Protein AF-A0A2T2YU77-F1 (afdb_monomer_lite)

InterPro domains:
  IPR036689 ESAT-6-like superfamily [SSF140453] (1-69)

pLDDT: mean 86.09, std 13.73, range [37.88, 98.75]

Organism: NCBI:txid37330

Sequence (224 aa):
MRDVGTYIYGLADTLSQALDSAAKDVAELLNRSWTGDYADEFSEGWTDVHDGGRQIFEALATMAENYEEVVTEINNGGAVQFSETERAELINHAVTLASGERRDAIRSADSWAAHIKKIDNDRSLPWSDRSVWNEYDFCAALTIRDYLDTAIDVLSPPLADKVTRYASATDNRYRSITVEDSGKRMSAVAKVDPSTRKWWWFRVPDSGPILEDLARWDRFENSQ

Radius of gyration: 23.29 Å; chains: 1; bounding box: 47×64×56 Å

Foldseek 3Di:
DLVVLVVLLVVLVVQLVVLVVVVVVLVVCLPPPDDDDVNVVVVVVSVVVSVVSNVVSVVSNVVSVVVVVVVVVVCVPPDLDDDPVLVVQQQVLFDQDPVRDTHGLVRLLVLLLVLLVLQQVQLPPALPDPSHDALVSVLVSQVSVVSNVSNLVPGDPVSSVSSCVNSVVSVVSLVVQKDFAPLQLSCVVVVHDSVPGDRSSRIDGPGHNHVVNSVVSVVRVPDD

Structure (mmCIF, N/CA/C/O backbone):
data_AF-A0A2T2YU77-F1
#
_entry.id   AF-A0A2T2YU77-F1
#
loop_
_atom_site.group_PDB
_atom_site.id
_atom_site.type_symbol
_atom_site.label_atom_id
_atom_site.label_alt_id
_atom_site.label_comp_id
_atom_site.label_asym_id
_atom_site.label_entity_id
_atom_site.label_seq_id
_atom_site.pdbx_PDB_ins_code
_atom_site.Cartn_x
_atom_site.Cartn_y
_atom_site.Cartn_z
_atom_site.occupancy
_atom_site.B_iso_or_equiv
_atom_site.auth_seq_id
_atom_site.auth_comp_id
_atom_site.auth_asym_id
_atom_site.auth_atom_id
_atom_site.pdbx_PDB_model_num
ATOM 1 N N . MET A 1 1 ? -6.305 13.153 0.243 1.00 50.25 1 MET A N 1
ATOM 2 C CA . MET A 1 1 ? -6.227 12.602 -1.132 1.00 50.25 1 MET A CA 1
ATOM 3 C C . MET A 1 1 ? -6.698 13.583 -2.186 1.00 50.25 1 MET A C 1
ATOM 5 O O . MET A 1 1 ? -5.984 13.712 -3.167 1.00 50.25 1 MET A O 1
ATOM 9 N N . ARG A 1 2 ? -7.764 14.366 -1.945 1.00 47.00 2 ARG A N 1
ATOM 10 C CA . ARG A 1 2 ? -7.938 15.660 -2.634 1.00 47.00 2 ARG A CA 1
ATOM 11 C C . ARG A 1 2 ? -6.636 16.480 -2.584 1.00 47.00 2 ARG A C 1
ATOM 13 O O . ARG A 1 2 ? -6.161 16.916 -3.614 1.00 47.00 2 ARG A O 1
ATOM 20 N N . ASP A 1 3 ? -5.954 16.466 -1.433 1.00 54.00 3 ASP A N 1
ATOM 21 C CA . ASP A 1 3 ? -4.612 17.048 -1.256 1.00 54.00 3 ASP A CA 1
ATOM 22 C C . ASP A 1 3 ? -3.524 16.518 -2.205 1.00 54.00 3 ASP A C 1
ATOM 24 O O . ASP A 1 3 ? -2.624 17.270 -2.541 1.00 54.00 3 ASP A O 1
ATOM 28 N N . VAL A 1 4 ? -3.570 15.245 -2.626 1.00 60.09 4 VAL A N 1
ATOM 29 C CA . VAL A 1 4 ? -2.545 14.663 -3.517 1.00 60.09 4 VAL A CA 1
ATOM 30 C C . VAL A 1 4 ? -2.817 15.073 -4.959 1.00 60.09 4 VAL A C 1
ATOM 32 O O . VAL A 1 4 ? -1.893 15.504 -5.634 1.00 60.09 4 VAL A O 1
ATOM 35 N N . GLY A 1 5 ? -4.078 15.026 -5.405 1.00 62.75 5 GLY A N 1
ATOM 36 C CA . GLY A 1 5 ? -4.470 15.575 -6.708 1.00 62.75 5 GLY A CA 1
ATOM 37 C C . GLY A 1 5 ? -4.175 17.075 -6.800 1.00 62.75 5 GLY A C 1
ATOM 38 O O . GLY A 1 5 ? -3.539 17.519 -7.748 1.00 62.75 5 GLY A O 1
ATOM 39 N N . THR A 1 6 ? -4.513 17.844 -5.759 1.00 69.56 6 THR A N 1
ATOM 40 C CA . THR A 1 6 ? -4.183 19.276 -5.668 1.00 69.56 6 THR A CA 1
ATOM 41 C C . THR A 1 6 ? -2.672 19.524 -5.636 1.00 69.56 6 THR A C 1
ATOM 43 O O . THR A 1 6 ? -2.198 20.464 -6.268 1.00 69.56 6 THR A O 1
ATOM 46 N N . TYR A 1 7 ? -1.899 18.684 -4.941 1.00 71.75 7 TYR A N 1
ATOM 47 C CA . TYR A 1 7 ? -0.440 18.797 -4.9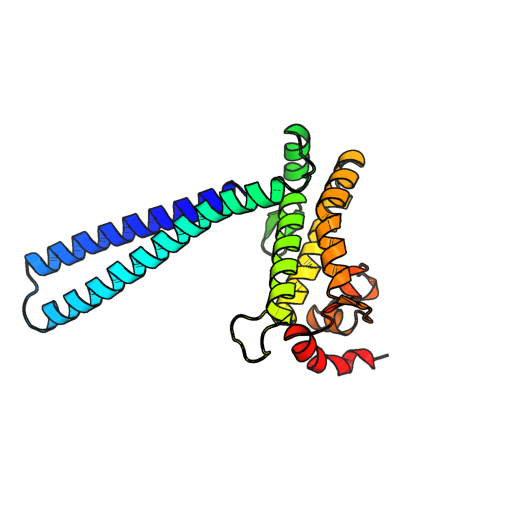02 1.00 71.75 7 TYR A CA 1
ATOM 48 C C . TYR A 1 7 ? 0.208 18.477 -6.255 1.00 71.75 7 TYR A C 1
ATOM 50 O O . TYR A 1 7 ? 1.060 19.235 -6.704 1.00 71.75 7 TYR A O 1
ATOM 58 N N . ILE A 1 8 ? -0.205 17.393 -6.921 1.00 74.75 8 ILE A N 1
ATOM 59 C CA . ILE A 1 8 ? 0.316 16.996 -8.238 1.00 74.75 8 ILE A CA 1
ATOM 60 C C . ILE A 1 8 ? -0.045 18.047 -9.290 1.00 74.75 8 ILE A C 1
ATOM 62 O O . ILE A 1 8 ? 0.820 18.435 -10.069 1.00 74.75 8 ILE A O 1
ATOM 66 N N . TYR A 1 9 ? -1.276 18.563 -9.263 1.00 70.88 9 TYR A N 1
ATOM 67 C CA . TYR A 1 9 ? -1.693 19.659 -10.134 1.00 70.88 9 TYR A CA 1
ATOM 68 C C . TYR A 1 9 ? -0.861 20.926 -9.880 1.00 70.88 9 TYR A C 1
ATOM 70 O O . TYR A 1 9 ? -0.323 21.509 -10.815 1.00 70.88 9 TYR A O 1
ATOM 78 N N . GLY A 1 10 ? -0.681 21.321 -8.614 1.00 73.31 10 GLY A N 1
ATOM 79 C CA . GLY A 1 10 ? 0.131 22.490 -8.259 1.00 73.31 10 GLY A CA 1
ATOM 80 C C . GLY A 1 10 ? 1.609 22.343 -8.635 1.00 73.31 10 GLY A C 1
ATOM 81 O O . GLY A 1 10 ? 2.243 23.312 -9.051 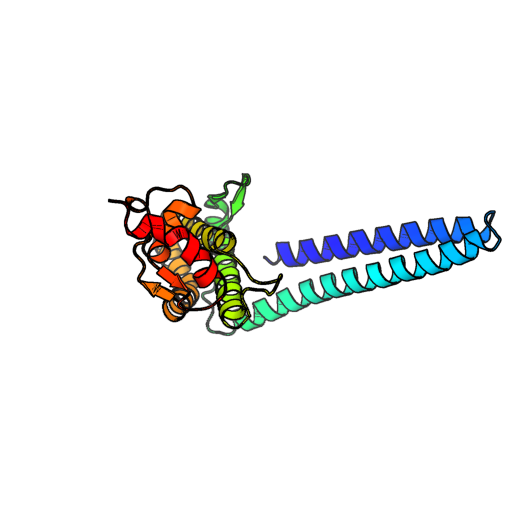1.00 73.31 10 GLY A O 1
ATOM 82 N N . LEU A 1 11 ? 2.162 21.131 -8.533 1.00 78.31 11 LEU A N 1
ATOM 83 C CA . LEU A 1 11 ? 3.521 20.830 -8.977 1.00 78.31 11 LEU A CA 1
ATOM 84 C C . LEU A 1 11 ? 3.639 20.909 -10.505 1.00 78.31 11 LEU A C 1
ATOM 86 O O . LEU A 1 11 ? 4.578 21.529 -10.996 1.00 78.31 11 LEU A O 1
ATOM 90 N N . ALA A 1 12 ? 2.692 20.325 -11.246 1.00 76.12 12 ALA A N 1
ATOM 91 C CA . ALA A 1 12 ? 2.659 20.390 -12.707 1.00 76.12 12 ALA A CA 1
ATOM 92 C C . ALA A 1 12 ? 2.543 21.840 -13.207 1.00 76.12 12 ALA A C 1
ATOM 94 O O . ALA A 1 12 ? 3.296 22.244 -14.090 1.00 76.12 12 ALA A O 1
ATOM 95 N N . ASP A 1 13 ? 1.681 22.645 -12.582 1.00 78.00 13 ASP A N 1
ATOM 96 C CA . ASP A 1 13 ? 1.512 24.069 -12.890 1.00 78.00 13 ASP A CA 1
ATOM 97 C C . ASP A 1 13 ? 2.792 24.875 -12.605 1.00 78.00 13 ASP A C 1
ATOM 99 O O . ASP A 1 13 ? 3.277 25.619 -13.457 1.00 78.00 13 ASP A O 1
ATOM 103 N N . THR A 1 14 ? 3.419 24.654 -11.444 1.00 85.19 14 THR A N 1
ATOM 104 C CA . THR A 1 14 ? 4.685 25.317 -11.079 1.00 85.19 14 THR A CA 1
ATOM 105 C C . THR A 1 14 ? 5.805 24.981 -12.067 1.00 85.19 14 THR A C 1
ATOM 107 O O . THR A 1 14 ? 6.564 25.861 -12.477 1.00 85.19 14 THR A O 1
ATOM 110 N N . LEU A 1 15 ? 5.919 23.710 -12.464 1.00 79.25 15 LEU A N 1
ATOM 111 C CA . LEU A 1 15 ? 6.933 23.258 -13.415 1.00 79.25 15 LEU A CA 1
ATOM 112 C C . LEU A 1 15 ? 6.669 23.784 -14.832 1.00 79.25 15 LEU A C 1
ATOM 114 O O . LEU A 1 15 ? 7.619 24.186 -15.503 1.00 79.25 15 LEU A O 1
ATOM 118 N N . SER A 1 16 ? 5.404 23.867 -15.256 1.00 82.88 16 SER A N 1
ATOM 119 C CA . SER A 1 16 ? 5.024 24.483 -16.532 1.00 82.88 16 SER A CA 1
ATOM 120 C C . SER A 1 16 ? 5.403 25.963 -16.572 1.00 82.88 16 SER A C 1
ATOM 122 O O . SER A 1 16 ? 6.034 26.413 -17.523 1.00 82.88 16 SER A O 1
ATOM 124 N N . GLN A 1 17 ? 5.097 26.717 -15.513 1.00 81.50 17 GLN A N 1
ATOM 125 C CA . GLN A 1 17 ? 5.436 28.142 -15.434 1.00 81.50 17 GLN A CA 1
ATOM 126 C C . GLN A 1 17 ? 6.952 28.381 -15.420 1.00 81.50 17 GLN A C 1
ATOM 128 O O . GLN A 1 17 ? 7.441 29.338 -16.025 1.00 81.50 17 GLN A O 1
ATOM 133 N N . ALA A 1 18 ? 7.711 27.511 -14.747 1.00 85.81 18 ALA A N 1
ATOM 134 C CA . ALA A 1 18 ? 9.169 27.569 -14.757 1.00 85.81 18 ALA A CA 1
ATOM 135 C C . ALA A 1 18 ? 9.743 27.281 -16.156 1.00 85.81 18 ALA A C 1
ATOM 137 O O . ALA A 1 18 ? 10.663 27.977 -16.592 1.00 85.81 18 ALA A O 1
ATOM 138 N N . LEU A 1 19 ? 9.179 26.303 -16.875 1.00 87.00 19 LEU A N 1
ATOM 139 C CA . LEU A 1 19 ? 9.581 25.966 -18.241 1.00 87.00 19 LEU A CA 1
ATOM 140 C C . LEU A 1 19 ? 9.262 27.103 -19.228 1.00 87.00 19 LEU A C 1
ATOM 142 O O . LEU A 1 19 ? 10.130 27.483 -20.012 1.00 87.00 19 LEU A O 1
ATOM 146 N N . ASP A 1 20 ? 8.088 27.728 -19.110 1.00 88.06 20 ASP A N 1
ATOM 147 C CA . ASP A 1 20 ? 7.709 28.915 -19.891 1.00 88.06 20 ASP A CA 1
ATOM 148 C C . ASP A 1 20 ? 8.623 30.117 -19.608 1.00 88.06 20 ASP A C 1
ATOM 150 O O . ASP A 1 20 ? 8.898 30.936 -20.490 1.00 88.06 20 ASP A O 1
ATOM 154 N N . SER A 1 21 ? 9.093 30.261 -18.364 1.00 90.88 21 SER A N 1
ATOM 155 C CA . SER A 1 21 ? 10.062 31.299 -18.005 1.00 90.88 21 SER A CA 1
ATOM 156 C C . SER A 1 21 ? 11.409 31.046 -18.676 1.00 90.88 21 SER A C 1
ATOM 158 O O . SER A 1 21 ? 11.954 31.951 -19.302 1.00 90.88 21 SER A O 1
ATOM 160 N N . ALA A 1 22 ? 11.918 29.814 -18.607 1.00 86.88 22 ALA A N 1
ATOM 161 C CA . ALA A 1 22 ? 13.165 29.442 -19.269 1.00 86.88 22 ALA A CA 1
ATOM 162 C C . ALA A 1 22 ? 13.072 29.601 -20.798 1.00 86.88 22 ALA A C 1
ATOM 164 O O . ALA A 1 22 ? 14.028 30.044 -21.433 1.00 86.88 22 ALA A O 1
ATOM 165 N N . ALA A 1 23 ? 11.905 29.327 -21.391 1.00 88.56 23 ALA A N 1
ATOM 166 C CA . ALA A 1 23 ? 11.672 29.528 -22.819 1.00 88.56 23 ALA A CA 1
ATOM 167 C C . ALA A 1 23 ? 11.806 31.001 -23.236 1.00 88.56 23 ALA A C 1
ATOM 169 O O . ALA A 1 23 ? 12.340 31.290 -24.307 1.00 88.56 23 ALA A O 1
ATOM 170 N N . LYS A 1 24 ? 11.380 31.945 -22.383 1.00 89.00 24 LYS A N 1
ATOM 171 C CA . LYS A 1 24 ? 11.558 33.387 -22.629 1.00 89.00 24 LYS A CA 1
ATOM 172 C C . LYS A 1 24 ? 13.029 33.788 -22.594 1.00 89.00 24 LYS A C 1
ATOM 174 O O . LYS A 1 24 ? 13.460 34.524 -23.478 1.00 89.00 24 LYS A O 1
ATOM 179 N N . ASP A 1 25 ? 13.790 33.273 -21.631 1.00 89.81 25 ASP A N 1
ATOM 180 C CA . ASP A 1 25 ? 15.223 33.563 -21.505 1.00 89.81 25 ASP A CA 1
ATOM 181 C C . ASP A 1 25 ? 16.010 33.018 -22.709 1.00 89.81 25 ASP A C 1
ATOM 183 O O . ASP A 1 25 ? 16.862 33.710 -23.273 1.00 89.81 25 ASP A O 1
ATOM 187 N N . VAL A 1 26 ? 15.680 31.803 -23.163 1.00 88.00 26 VAL A N 1
ATOM 188 C CA . VAL A 1 26 ? 16.274 31.201 -24.367 1.00 88.00 26 VAL A CA 1
ATOM 189 C C . VAL A 1 26 ? 15.904 31.994 -25.622 1.00 88.00 26 VAL A C 1
ATOM 191 O O . VAL A 1 26 ? 16.780 32.314 -26.428 1.00 88.00 26 VAL A O 1
ATOM 194 N N . ALA A 1 27 ? 14.637 32.384 -25.774 1.00 87.94 27 ALA A N 1
ATOM 195 C CA . ALA A 1 27 ? 14.202 33.208 -26.897 1.00 87.94 27 ALA A CA 1
ATOM 196 C C . ALA A 1 27 ? 14.883 34.587 -26.906 1.00 87.94 27 ALA A C 1
ATOM 198 O O . ALA A 1 27 ? 15.205 35.114 -27.971 1.00 87.94 27 ALA A O 1
ATOM 199 N N . GLU A 1 28 ? 15.124 35.190 -25.741 1.00 90.31 28 GLU A N 1
ATOM 200 C CA . GLU A 1 28 ? 15.842 36.459 -25.640 1.00 90.31 28 GLU A CA 1
ATOM 201 C C . GLU A 1 28 ? 17.315 36.315 -26.054 1.00 90.31 28 GLU A C 1
ATOM 203 O O . GLU A 1 28 ? 17.828 37.156 -26.799 1.00 90.31 28 GLU A O 1
ATOM 208 N N . LEU A 1 29 ? 17.975 35.235 -25.626 1.00 88.88 29 LEU A N 1
ATOM 209 C CA . LEU A 1 29 ? 19.367 34.936 -25.964 1.00 88.88 29 LEU A CA 1
ATOM 210 C C . LEU A 1 29 ? 19.566 34.734 -27.477 1.00 88.88 29 LEU A C 1
ATOM 212 O O . LEU A 1 29 ? 20.470 35.337 -28.067 1.00 88.88 29 LEU A O 1
ATOM 216 N N . LEU A 1 30 ? 18.694 33.935 -28.099 1.00 88.06 30 LEU A N 1
ATOM 217 C CA . LEU A 1 30 ? 18.739 33.618 -29.532 1.00 88.06 30 LEU A CA 1
ATOM 218 C C . LEU A 1 30 ? 18.376 34.824 -30.415 1.00 88.06 30 LEU A C 1
ATOM 220 O O . LEU A 1 30 ? 18.903 34.972 -31.513 1.00 88.06 30 LEU A O 1
ATOM 224 N N . ASN A 1 31 ? 17.527 35.738 -29.931 1.00 83.25 31 ASN A N 1
ATOM 225 C CA . ASN A 1 31 ? 17.139 36.931 -30.693 1.00 83.25 31 ASN A CA 1
ATOM 226 C C . ASN A 1 31 ? 18.142 38.093 -30.607 1.00 83.25 31 ASN A C 1
ATOM 228 O O . ASN A 1 31 ? 18.102 38.988 -31.453 1.00 83.25 31 ASN A O 1
ATOM 232 N N . ARG A 1 32 ? 18.992 38.152 -29.571 1.00 79.25 32 ARG A N 1
ATOM 233 C CA . ARG A 1 32 ? 19.830 39.338 -29.303 1.00 79.25 32 ARG A CA 1
ATOM 234 C C . ARG A 1 32 ? 21.286 39.201 -29.715 1.00 79.25 32 ARG A C 1
ATOM 236 O O . ARG A 1 32 ? 21.848 40.177 -30.211 1.00 79.25 32 ARG A O 1
ATOM 243 N N . SER A 1 33 ? 21.927 38.068 -29.445 1.00 79.25 33 SER A N 1
ATOM 244 C CA . SER A 1 33 ? 23.397 38.021 -29.479 1.00 79.25 33 SER A CA 1
ATOM 245 C C . SER A 1 33 ? 24.002 36.699 -29.924 1.00 79.25 33 SER A C 1
ATOM 247 O O . SER A 1 33 ? 25.155 36.705 -30.357 1.00 79.25 33 SER A O 1
ATOM 249 N N . TRP A 1 34 ? 23.271 35.587 -29.847 1.00 87.19 34 TRP A N 1
ATOM 250 C CA . TRP A 1 34 ? 23.805 34.279 -30.212 1.00 87.19 34 TRP A CA 1
ATOM 251 C C . TRP A 1 34 ? 23.212 33.788 -31.533 1.00 87.19 34 TRP A C 1
ATOM 253 O O . TRP A 1 34 ? 22.014 33.560 -31.632 1.00 87.19 34 TRP A O 1
ATOM 263 N N . THR A 1 35 ? 24.061 33.668 -32.558 1.00 89.25 35 THR A N 1
ATOM 264 C CA . THR A 1 35 ? 23.675 33.295 -33.930 1.00 89.25 35 THR A CA 1
ATOM 265 C C . THR A 1 35 ? 24.704 32.341 -34.548 1.00 89.25 35 THR A C 1
ATOM 267 O O . THR A 1 35 ? 25.838 32.260 -34.063 1.00 89.25 35 THR A O 1
ATOM 270 N N . GLY A 1 36 ? 24.320 31.650 -35.626 1.00 89.19 36 GLY A N 1
ATOM 271 C CA . GLY A 1 36 ? 25.150 30.685 -36.361 1.00 89.19 36 GLY A CA 1
ATOM 272 C C . GLY A 1 36 ? 24.813 29.231 -36.024 1.00 89.19 36 GLY A C 1
ATOM 273 O O . GLY A 1 36 ? 24.036 28.978 -35.113 1.00 89.19 36 GLY A O 1
ATOM 274 N N . ASP A 1 37 ? 25.438 28.286 -36.726 1.00 88.62 37 ASP A N 1
ATOM 275 C CA . ASP A 1 37 ? 25.047 26.865 -36.750 1.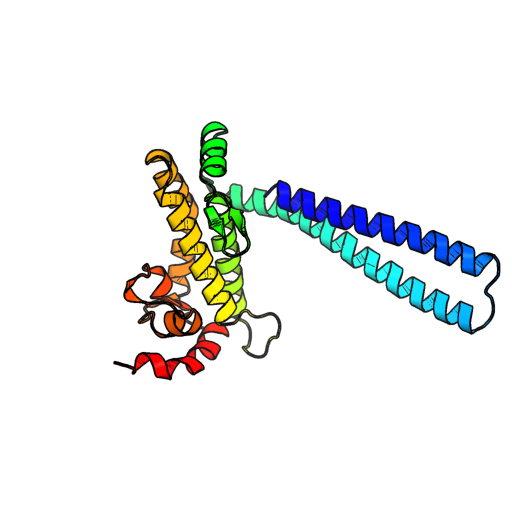00 88.62 37 ASP A CA 1
ATOM 276 C C . ASP A 1 37 ? 24.860 26.221 -35.357 1.00 88.62 37 ASP A C 1
ATOM 278 O O . ASP A 1 37 ? 23.937 25.441 -35.145 1.00 88.62 37 ASP A O 1
ATOM 282 N N . TYR A 1 38 ? 25.688 26.586 -34.371 1.00 81.81 38 TYR A N 1
ATOM 283 C CA . TYR A 1 38 ? 25.552 26.092 -32.991 1.00 81.81 38 TYR A CA 1
ATOM 284 C C . TYR A 1 38 ? 24.343 26.666 -32.237 1.00 81.81 38 TYR A C 1
ATOM 286 O O . TYR A 1 38 ? 23.817 26.015 -31.338 1.00 81.81 38 TYR A O 1
ATOM 294 N N . ALA A 1 39 ? 23.932 27.895 -32.556 1.00 85.00 39 ALA A N 1
ATOM 295 C CA . ALA A 1 39 ? 22.718 28.491 -32.005 1.00 85.00 39 ALA A CA 1
ATOM 296 C C . ALA A 1 39 ? 21.469 27.818 -32.597 1.00 85.00 39 ALA A C 1
ATOM 298 O O . ALA A 1 39 ? 20.501 27.600 -31.871 1.00 85.00 39 ALA A O 1
ATOM 299 N N . ASP A 1 40 ? 21.522 27.433 -33.876 1.00 85.31 40 ASP A N 1
ATOM 300 C CA . ASP A 1 40 ? 20.436 26.725 -34.560 1.00 85.31 40 ASP A CA 1
ATOM 301 C C . ASP A 1 40 ? 20.254 25.305 -33.989 1.00 85.31 40 ASP A C 1
ATOM 303 O O . ASP A 1 40 ? 19.150 24.944 -33.584 1.00 85.31 40 ASP A O 1
ATOM 307 N N . GLU A 1 41 ? 21.343 24.538 -33.836 1.00 82.44 41 GLU A N 1
ATOM 308 C CA . GLU A 1 41 ? 21.313 23.195 -33.224 1.00 82.44 41 GLU A CA 1
ATOM 309 C C . GLU A 1 41 ? 20.824 23.237 -31.764 1.00 82.44 41 GLU A C 1
ATOM 311 O O . GLU A 1 41 ? 20.023 22.405 -31.332 1.00 82.44 41 GLU A O 1
ATOM 316 N N . PHE A 1 42 ? 21.254 24.243 -30.994 1.00 86.19 42 PHE A N 1
ATOM 317 C CA . PHE A 1 42 ? 20.750 24.450 -29.638 1.00 86.19 42 PHE A CA 1
ATOM 318 C C . PHE A 1 42 ? 19.255 24.796 -29.621 1.00 86.19 42 PHE A C 1
ATOM 320 O O . PHE A 1 42 ? 18.529 24.301 -28.761 1.00 86.19 42 PHE A O 1
ATOM 327 N N . SER A 1 43 ? 18.784 25.629 -30.553 1.00 85.44 43 SER A N 1
ATOM 328 C CA . SER A 1 43 ? 17.372 26.011 -30.656 1.00 85.44 43 SER A CA 1
ATOM 329 C C . SER A 1 43 ? 16.474 24.811 -30.969 1.00 85.44 43 SER A C 1
ATOM 331 O O . SER A 1 43 ? 15.392 24.688 -30.390 1.00 85.44 43 SER A O 1
ATOM 333 N N . GLU A 1 44 ? 16.911 23.916 -31.857 1.00 82.69 44 GLU A N 1
ATOM 334 C CA . GLU A 1 44 ? 16.199 22.666 -32.151 1.00 82.69 44 GLU A CA 1
ATOM 335 C C . GLU A 1 44 ? 16.145 21.760 -30.913 1.00 82.69 44 GLU A C 1
ATOM 337 O O . GLU A 1 44 ? 15.058 21.385 -30.473 1.00 82.69 44 GLU A O 1
ATOM 342 N N . GLY A 1 45 ? 17.289 21.504 -30.268 1.00 83.19 45 GLY A N 1
ATOM 343 C CA . GLY A 1 45 ? 17.330 20.680 -29.055 1.00 83.19 45 GLY A CA 1
ATOM 344 C C . GLY A 1 45 ? 16.526 21.268 -27.888 1.00 83.19 45 GLY A C 1
ATOM 345 O O . GLY A 1 45 ? 15.890 20.532 -27.132 1.00 83.19 45 GLY A O 1
ATOM 346 N N . TRP A 1 46 ? 16.504 22.595 -27.744 1.00 88.00 46 TRP A N 1
ATOM 347 C CA . TRP A 1 46 ? 15.665 23.278 -26.759 1.00 88.00 46 TRP A CA 1
ATOM 348 C C . TRP A 1 46 ? 14.171 23.106 -27.052 1.00 88.00 46 TRP A C 1
ATOM 350 O O . TRP A 1 46 ? 13.399 22.885 -26.121 1.00 88.00 46 TRP A O 1
ATOM 360 N N . THR A 1 47 ? 13.770 23.166 -28.324 1.00 85.88 47 THR A N 1
ATOM 361 C CA . THR A 1 47 ? 12.375 22.956 -28.742 1.00 85.88 47 THR A CA 1
ATOM 362 C C . THR A 1 47 ? 11.902 21.553 -28.361 1.00 85.88 47 THR A C 1
ATOM 364 O O . THR A 1 47 ? 10.860 21.414 -27.725 1.00 85.88 47 THR A O 1
ATOM 367 N N . ASP A 1 48 ? 12.714 20.528 -28.629 1.00 81.06 48 ASP A N 1
ATOM 368 C CA . ASP A 1 48 ? 12.390 19.141 -28.272 1.00 81.06 48 ASP A CA 1
ATOM 369 C C . ASP A 1 48 ? 12.249 18.942 -26.752 1.00 81.06 48 ASP A C 1
ATOM 371 O O . ASP A 1 48 ? 11.315 18.288 -26.278 1.00 81.06 48 ASP A O 1
ATOM 375 N N . VAL A 1 49 ? 13.160 19.525 -25.963 1.00 85.50 49 VAL A N 1
ATOM 376 C CA . VAL A 1 49 ? 13.117 19.453 -24.491 1.00 85.50 49 VAL A CA 1
ATOM 377 C C . VAL A 1 49 ? 11.906 20.201 -23.933 1.00 85.50 49 VAL A C 1
ATOM 379 O O . VAL A 1 49 ? 11.243 19.704 -23.020 1.00 85.50 49 VAL A O 1
ATOM 382 N N . HIS A 1 50 ? 11.609 21.380 -24.476 1.00 83.62 50 HIS A N 1
ATOM 383 C CA . HIS A 1 50 ? 10.468 22.193 -24.079 1.00 83.62 50 HIS A CA 1
ATOM 384 C C . HIS A 1 50 ? 9.145 21.467 -24.356 1.00 83.62 50 HIS A C 1
ATOM 386 O O . HIS A 1 50 ? 8.312 21.316 -23.459 1.00 83.62 50 HIS A O 1
ATOM 392 N N . ASP A 1 51 ? 8.974 20.943 -25.566 1.00 84.25 51 ASP A N 1
ATOM 393 C CA . ASP A 1 51 ? 7.734 20.287 -25.974 1.00 84.25 51 ASP A CA 1
ATOM 394 C C . ASP A 1 51 ? 7.536 18.948 -25.253 1.00 84.25 51 ASP A C 1
ATOM 396 O O . ASP A 1 51 ? 6.433 18.653 -24.784 1.00 84.25 51 ASP A O 1
ATOM 400 N N . GLY A 1 52 ? 8.607 18.167 -25.073 1.00 83.44 52 GLY A N 1
ATOM 401 C CA . GLY A 1 52 ? 8.575 16.948 -24.266 1.00 83.44 52 GLY A CA 1
ATOM 402 C C . GLY A 1 52 ? 8.251 17.223 -22.794 1.00 83.44 52 GLY A C 1
ATOM 403 O O . GLY A 1 52 ? 7.431 16.523 -22.195 1.00 83.44 52 GLY A O 1
ATOM 404 N N . GLY A 1 53 ? 8.833 18.278 -22.213 1.00 78.00 53 GLY A N 1
ATOM 405 C CA . GLY A 1 53 ? 8.521 18.723 -20.853 1.00 78.00 53 GLY A CA 1
ATOM 406 C C . GLY A 1 53 ? 7.050 19.104 -20.694 1.00 78.00 53 GLY A C 1
ATOM 407 O O . GLY A 1 53 ? 6.392 18.663 -19.750 1.00 78.00 53 GLY A O 1
ATOM 408 N N . ARG A 1 54 ? 6.496 19.836 -21.666 1.00 83.12 54 ARG A N 1
ATOM 409 C CA . ARG A 1 54 ? 5.087 20.240 -21.663 1.00 83.12 54 ARG A CA 1
ATOM 410 C C . ARG A 1 54 ? 4.138 19.045 -21.744 1.00 83.12 54 ARG A C 1
ATOM 412 O O . ARG A 1 54 ? 3.184 18.984 -20.976 1.00 83.12 54 ARG A O 1
ATOM 419 N N . GLN A 1 55 ? 4.438 18.060 -22.592 1.00 80.38 55 GLN A N 1
ATOM 420 C CA . GLN A 1 55 ? 3.654 16.821 -22.686 1.00 80.38 55 GLN A CA 1
ATOM 421 C C . GLN A 1 55 ? 3.648 16.035 -21.367 1.00 80.38 55 GLN A C 1
ATOM 423 O O . GLN A 1 55 ? 2.614 15.498 -20.970 1.00 80.38 55 GLN A O 1
ATOM 428 N N . ILE A 1 56 ? 4.778 15.988 -20.654 1.00 79.25 56 ILE A N 1
ATOM 429 C CA . ILE A 1 56 ? 4.861 15.340 -19.337 1.00 79.25 56 ILE A CA 1
ATOM 430 C C . ILE A 1 56 ? 4.000 16.087 -18.312 1.00 79.25 56 ILE A C 1
ATOM 432 O O . ILE A 1 56 ? 3.283 15.452 -17.540 1.00 79.25 56 ILE A O 1
ATOM 436 N N . PHE A 1 57 ? 4.032 17.421 -18.297 1.00 80.62 57 PHE A N 1
ATOM 437 C CA . PHE A 1 57 ? 3.236 18.212 -17.353 1.00 80.62 57 PHE A CA 1
ATOM 438 C C . PHE A 1 57 ? 1.734 18.148 -17.657 1.00 80.62 57 PHE A C 1
ATOM 440 O O . PHE A 1 57 ? 0.939 17.994 -16.732 1.00 80.62 57 PHE A O 1
ATOM 447 N N . GLU A 1 58 ? 1.344 18.159 -18.934 1.00 74.75 58 GLU A N 1
ATOM 448 C CA . GLU A 1 58 ? -0.037 17.920 -19.376 1.00 74.75 58 GLU A CA 1
ATOM 449 C C . GLU A 1 58 ? -0.517 16.516 -18.971 1.00 74.75 58 GLU A C 1
ATOM 451 O O . GLU A 1 58 ? -1.632 16.360 -18.466 1.00 74.75 58 GLU A O 1
ATOM 456 N N . ALA A 1 59 ? 0.334 15.492 -19.107 1.00 73.25 59 ALA A N 1
ATOM 457 C CA . ALA A 1 59 ? 0.024 14.140 -18.650 1.00 73.25 59 ALA A CA 1
ATOM 458 C C . ALA A 1 59 ? -0.129 14.068 -17.122 1.00 73.25 59 ALA A C 1
ATOM 460 O O . ALA A 1 59 ? -1.038 13.402 -16.634 1.00 73.25 59 ALA A O 1
ATOM 461 N N . LEU A 1 60 ? 0.705 14.780 -16.356 1.00 74.38 60 LEU A N 1
ATOM 462 C CA . LEU A 1 60 ? 0.592 14.855 -14.895 1.00 74.38 60 LEU A CA 1
ATOM 463 C C . LEU A 1 60 ? -0.681 15.584 -14.441 1.00 74.38 60 LEU A C 1
ATOM 465 O O . LEU A 1 60 ? -1.330 15.127 -13.499 1.00 74.38 60 LEU A O 1
ATOM 469 N N . ALA A 1 61 ? -1.068 16.669 -15.117 1.00 71.75 61 ALA A N 1
ATOM 470 C CA . ALA A 1 61 ? -2.322 17.377 -14.860 1.00 71.75 61 ALA A CA 1
ATOM 471 C C . ALA A 1 61 ? -3.538 16.500 -15.199 1.00 71.75 61 ALA A C 1
ATOM 473 O O . ALA A 1 61 ? -4.418 16.317 -14.362 1.00 71.75 61 ALA A O 1
ATOM 474 N N . THR A 1 62 ? -3.519 15.849 -16.366 1.00 73.31 62 THR A N 1
ATOM 475 C CA . THR A 1 62 ? -4.559 14.898 -16.796 1.00 73.31 62 THR A CA 1
ATOM 476 C C . THR A 1 62 ? -4.660 13.715 -15.836 1.00 73.31 62 THR A C 1
ATOM 478 O O . THR A 1 62 ? -5.750 13.262 -15.502 1.00 73.31 62 THR A O 1
ATOM 481 N N . MET A 1 63 ? -3.528 13.200 -15.343 1.00 70.50 63 MET A N 1
ATOM 482 C CA . MET A 1 63 ? -3.530 12.178 -14.301 1.00 70.50 63 MET A CA 1
ATOM 483 C C . MET A 1 63 ? -4.182 12.713 -13.027 1.00 70.50 63 MET A C 1
ATOM 485 O O . MET A 1 63 ? -5.037 12.027 -12.481 1.00 70.50 63 MET A O 1
ATOM 489 N N . ALA A 1 64 ? -3.827 13.911 -12.559 1.00 66.31 64 ALA A N 1
ATOM 490 C CA . ALA A 1 64 ? -4.427 14.506 -11.365 1.00 66.31 64 ALA A CA 1
ATOM 491 C C . ALA A 1 64 ? -5.957 14.670 -11.486 1.00 66.31 64 ALA A C 1
ATOM 493 O O . ALA A 1 64 ? -6.665 14.381 -10.521 1.00 66.31 64 ALA A O 1
ATOM 494 N N . GLU A 1 65 ? -6.457 15.044 -12.667 1.00 63.94 65 GLU A N 1
ATOM 495 C CA . GLU A 1 65 ? -7.891 15.138 -12.989 1.00 63.94 65 GLU A CA 1
ATOM 496 C C . GLU A 1 65 ? -8.562 13.754 -13.042 1.00 63.94 65 GLU A C 1
ATOM 498 O O . GLU A 1 65 ? -9.560 13.512 -12.360 1.00 63.94 65 GLU A O 1
ATOM 503 N N . ASN A 1 66 ? -7.954 12.793 -13.746 1.00 62.00 66 ASN A N 1
ATOM 504 C CA . ASN A 1 66 ? -8.432 11.408 -13.807 1.00 62.00 66 ASN A CA 1
ATOM 505 C C . ASN A 1 66 ? -8.401 10.723 -12.432 1.00 62.00 66 ASN A C 1
ATOM 507 O O . ASN A 1 66 ? -9.186 9.817 -12.175 1.00 62.00 66 ASN A O 1
ATOM 511 N N . TYR A 1 67 ? -7.522 11.139 -11.518 1.00 58.22 67 TYR A N 1
ATOM 512 C CA . TYR A 1 67 ? -7.511 10.657 -10.137 1.00 58.22 67 TYR A CA 1
ATOM 513 C C . TYR A 1 67 ? -8.723 11.159 -9.341 1.00 58.22 67 TYR A C 1
ATOM 515 O O . TYR A 1 67 ? -9.197 10.440 -8.463 1.00 58.22 67 TYR A O 1
ATOM 523 N N . GLU A 1 68 ? -9.264 12.341 -9.643 1.00 51.88 68 GLU A N 1
ATOM 524 C CA . GLU A 1 68 ? -10.511 12.829 -9.039 1.00 51.88 68 GLU A CA 1
ATOM 525 C C . GLU A 1 68 ? -11.724 12.050 -9.587 1.00 51.88 68 GLU A C 1
ATOM 527 O O . GLU A 1 68 ? -12.626 11.673 -8.830 1.00 51.88 68 GLU A O 1
ATOM 532 N N . GLU A 1 69 ? -11.695 11.688 -10.871 1.00 45.88 69 GLU A N 1
ATOM 533 C CA . GLU A 1 69 ? -12.736 10.896 -11.538 1.00 45.88 69 GLU A CA 1
ATOM 534 C C . GLU A 1 69 ? -12.712 9.405 -11.140 1.00 45.88 69 GLU A C 1
ATOM 536 O O . GLU A 1 69 ? -13.742 8.848 -10.765 1.00 45.88 69 GLU A O 1
ATOM 541 N N . VAL A 1 70 ? -11.533 8.773 -11.077 1.00 47.16 70 VAL A N 1
ATOM 542 C CA . VAL A 1 70 ? -11.351 7.380 -10.616 1.00 47.16 70 VAL A CA 1
ATOM 543 C C . VAL A 1 70 ? -11.711 7.234 -9.137 1.00 47.16 70 VAL A C 1
ATOM 545 O O . VAL A 1 70 ? -12.301 6.229 -8.739 1.00 47.16 70 VAL A O 1
ATOM 548 N N . VAL A 1 71 ? -11.422 8.239 -8.304 1.00 48.41 71 VAL A N 1
ATOM 549 C CA . VAL A 1 71 ? -11.914 8.275 -6.918 1.00 48.41 71 VAL A CA 1
ATOM 550 C C . VAL A 1 71 ? -13.441 8.382 -6.895 1.00 48.41 71 VAL A C 1
ATOM 552 O O . VAL A 1 71 ? -14.082 7.744 -6.063 1.00 48.41 71 VAL A O 1
ATOM 555 N N . THR A 1 72 ? -14.045 9.123 -7.822 1.00 44.06 72 THR A N 1
ATOM 556 C CA . THR A 1 72 ? -15.506 9.245 -7.935 1.00 44.06 72 THR A CA 1
ATOM 557 C C . THR A 1 72 ? -16.164 7.932 -8.386 1.00 44.06 72 THR A C 1
ATOM 559 O O . THR A 1 72 ? -17.177 7.536 -7.808 1.00 44.06 72 THR A O 1
ATOM 562 N N . GLU A 1 73 ? -15.568 7.186 -9.320 1.00 40.53 73 GLU A N 1
ATOM 563 C CA . GLU A 1 73 ? -16.060 5.862 -9.732 1.00 40.53 73 GLU A CA 1
ATOM 564 C C . GLU A 1 73 ? -15.856 4.776 -8.665 1.00 40.53 73 GLU A C 1
ATOM 566 O O . GLU A 1 73 ? -16.768 3.984 -8.423 1.00 40.53 73 GLU A O 1
ATOM 571 N N . ILE A 1 74 ? -14.722 4.767 -7.951 1.00 46.56 74 ILE A N 1
ATOM 572 C CA . ILE A 1 74 ? -14.499 3.853 -6.813 1.00 46.56 74 ILE A CA 1
ATOM 573 C C . ILE A 1 74 ? -15.493 4.150 -5.675 1.00 46.56 74 ILE A C 1
ATOM 575 O O . ILE A 1 74 ? -16.006 3.228 -5.038 1.00 46.56 74 ILE A O 1
ATOM 579 N N . ASN A 1 75 ? -15.849 5.421 -5.461 1.00 43.75 75 ASN A N 1
ATOM 580 C CA . ASN A 1 75 ? -16.838 5.824 -4.458 1.00 43.75 75 ASN A CA 1
ATOM 581 C C . ASN A 1 75 ? -18.289 5.448 -4.819 1.00 43.75 75 ASN A C 1
ATOM 583 O O . ASN A 1 75 ? -19.138 5.365 -3.927 1.00 43.75 75 ASN A O 1
ATOM 587 N N . ASN A 1 76 ? -18.585 5.175 -6.092 1.00 41.16 76 ASN A N 1
ATOM 588 C CA . ASN A 1 76 ? -19.926 4.802 -6.552 1.00 41.16 76 ASN A CA 1
ATOM 589 C C . ASN A 1 76 ? -20.241 3.301 -6.390 1.00 41.16 76 ASN A C 1
ATOM 591 O O . ASN A 1 76 ? -21.386 2.887 -6.575 1.00 41.16 76 ASN A O 1
ATOM 595 N N . GLY A 1 77 ? -19.273 2.488 -5.953 1.00 37.88 77 GLY A N 1
ATOM 596 C CA . GLY A 1 77 ? -19.450 1.076 -5.598 1.00 37.88 77 GLY A CA 1
ATOM 597 C C . GLY A 1 77 ? -19.805 0.835 -4.123 1.00 37.88 77 GLY A C 1
ATOM 598 O O . GLY A 1 77 ? -19.207 -0.030 -3.493 1.00 37.88 77 GLY A O 1
ATOM 599 N N . GLY A 1 78 ? -20.740 1.600 -3.542 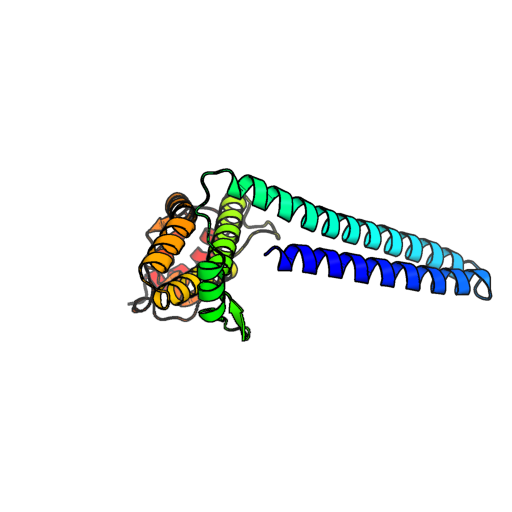1.00 48.38 78 GLY A N 1
ATOM 600 C CA . GLY A 1 78 ? -21.289 1.338 -2.195 1.00 48.38 78 GLY A CA 1
ATOM 601 C C . GLY A 1 78 ? -20.493 1.910 -1.010 1.00 48.38 78 GLY A C 1
ATOM 602 O O . GLY A 1 78 ? -20.462 1.302 0.062 1.00 48.38 78 GLY A O 1
ATOM 603 N N . ALA A 1 79 ? -19.836 3.060 -1.191 1.00 58.31 79 ALA A N 1
ATOM 604 C CA . ALA A 1 79 ? -18.829 3.575 -0.267 1.00 58.31 79 ALA A CA 1
ATOM 605 C C . ALA A 1 79 ? -19.365 3.966 1.121 1.00 58.31 79 ALA A C 1
ATOM 607 O O . ALA A 1 79 ? -20.232 4.828 1.283 1.00 58.31 79 ALA A O 1
ATOM 608 N N . VAL A 1 80 ? -18.753 3.373 2.144 1.00 70.50 80 VAL A N 1
ATOM 609 C CA . VAL A 1 80 ? -18.805 3.828 3.534 1.00 70.50 80 VAL A CA 1
ATOM 610 C C . VAL A 1 80 ? -18.380 5.305 3.594 1.00 70.50 80 VAL A C 1
ATOM 612 O O . VAL A 1 80 ? -17.218 5.631 3.377 1.00 70.50 80 VAL A O 1
ATOM 615 N N . GLN A 1 81 ? -19.319 6.207 3.886 1.00 81.31 81 GLN A N 1
ATOM 616 C CA . GLN A 1 81 ? -19.063 7.651 3.978 1.00 81.31 81 GLN A CA 1
ATOM 617 C C . GLN A 1 81 ? -18.624 8.052 5.387 1.00 81.31 81 GLN A C 1
ATOM 619 O O . GLN A 1 81 ? -19.288 7.680 6.351 1.00 81.31 81 GLN A O 1
ATOM 624 N N . PHE A 1 82 ? -17.562 8.852 5.518 1.00 85.56 82 PHE A N 1
ATOM 625 C CA . PHE A 1 82 ? -17.092 9.400 6.800 1.00 85.56 82 PHE A CA 1
ATOM 626 C C . PHE A 1 82 ? -17.554 10.852 6.978 1.00 85.56 82 PHE A C 1
ATOM 628 O O . PHE A 1 82 ? -17.300 11.697 6.112 1.00 85.56 82 PHE A O 1
ATOM 635 N N . SER A 1 83 ? -18.216 11.132 8.099 1.00 87.12 83 SER A N 1
ATOM 636 C CA . SER A 1 83 ? -18.621 12.472 8.535 1.00 87.12 83 SER A CA 1
ATOM 637 C C . SER A 1 83 ? -17.410 13.347 8.864 1.00 87.12 83 SER A C 1
ATOM 639 O O . SER A 1 83 ? -16.300 12.852 9.053 1.00 87.12 83 SER A O 1
ATOM 641 N N . GLU A 1 84 ? -17.614 14.659 8.964 1.00 86.12 84 GLU A N 1
ATOM 642 C CA . GLU A 1 84 ? -16.546 15.603 9.319 1.00 86.12 84 GLU A CA 1
ATOM 643 C C . GLU A 1 84 ? -15.918 15.293 10.683 1.00 86.12 84 GLU A C 1
ATOM 645 O O . GLU A 1 84 ? -14.696 15.326 10.816 1.00 86.12 84 GLU A O 1
ATOM 650 N N . THR A 1 85 ? -16.729 14.917 11.677 1.00 91.50 85 THR A N 1
ATOM 651 C CA . THR A 1 85 ? -16.240 14.521 13.005 1.00 91.50 85 THR A CA 1
ATOM 652 C C . THR A 1 85 ? -15.381 13.261 12.938 1.00 91.50 85 THR A C 1
ATOM 654 O O . THR A 1 85 ? -14.289 13.239 13.499 1.00 91.50 85 THR A O 1
ATOM 657 N N . GLU A 1 86 ? -15.819 12.240 12.197 1.00 92.81 86 GLU A N 1
ATOM 658 C CA . GLU A 1 86 ? -15.028 11.019 11.991 1.00 92.81 86 GLU A CA 1
ATOM 659 C C . GLU A 1 86 ? -13.717 11.324 11.250 1.00 92.81 86 GLU A C 1
ATOM 661 O O . GLU A 1 86 ? -12.669 10.787 11.594 1.00 92.81 86 GLU A O 1
ATOM 666 N N . ARG A 1 87 ? -13.739 12.227 10.260 1.00 90.56 87 ARG A N 1
ATOM 667 C CA . ARG A 1 87 ? -12.527 12.671 9.551 1.00 90.56 87 ARG A CA 1
ATOM 668 C C . ARG A 1 87 ? -11.557 13.408 10.471 1.00 90.56 87 ARG A C 1
ATOM 670 O O . ARG A 1 87 ? -10.355 13.176 10.376 1.00 90.56 87 ARG A O 1
ATOM 677 N N . ALA A 1 88 ? -12.056 14.262 11.361 1.00 90.19 88 ALA A N 1
ATOM 678 C CA . ALA A 1 88 ? -11.221 14.939 12.348 1.00 90.19 88 ALA A CA 1
ATOM 679 C C . ALA A 1 88 ? -10.570 13.937 13.318 1.00 90.19 88 ALA A C 1
ATOM 681 O O . ALA A 1 88 ? -9.378 14.047 13.600 1.00 90.19 88 ALA A O 1
ATOM 682 N N . GLU A 1 89 ? -11.318 12.927 13.774 1.00 92.25 89 GLU A N 1
ATOM 683 C CA . GLU A 1 89 ? -10.783 11.839 14.603 1.00 92.25 89 GLU A CA 1
ATOM 684 C C . GLU A 1 89 ? -9.683 11.059 13.864 1.00 92.25 89 GLU A C 1
ATOM 686 O O . GLU A 1 89 ? -8.578 10.915 14.386 1.00 92.25 89 GLU A O 1
ATOM 691 N N . LEU A 1 90 ? -9.929 10.650 12.615 1.00 92.31 90 LEU A N 1
ATOM 692 C CA . LEU A 1 90 ? -8.945 9.954 11.775 1.00 92.31 90 LEU A CA 1
ATOM 693 C C . LEU A 1 90 ? -7.628 10.734 11.639 1.00 92.31 90 LEU A C 1
ATOM 695 O O . LEU A 1 90 ? -6.551 10.149 11.744 1.00 92.31 90 LEU A O 1
ATOM 699 N N . ILE A 1 91 ? -7.706 12.051 11.425 1.00 91.56 91 ILE A N 1
ATOM 700 C CA . ILE A 1 91 ? -6.529 12.923 11.301 1.00 91.56 91 ILE A CA 1
ATOM 701 C C . ILE A 1 91 ? -5.778 13.027 12.634 1.00 91.56 91 ILE A C 1
ATOM 703 O O . ILE A 1 91 ? -4.550 12.921 12.661 1.00 91.56 91 ILE A O 1
ATOM 707 N N . ASN A 1 92 ? -6.496 13.200 13.747 1.00 93.50 92 ASN A N 1
ATOM 708 C CA . ASN A 1 92 ? -5.888 13.302 15.077 1.00 93.50 92 ASN A CA 1
ATOM 709 C C . ASN A 1 92 ? -5.125 12.027 15.463 1.00 93.50 92 ASN A C 1
ATOM 711 O O . ASN A 1 92 ? -4.058 12.103 16.080 1.00 93.50 92 ASN A O 1
ATOM 715 N N . HIS A 1 93 ? -5.639 10.873 15.037 1.00 94.56 93 HIS A N 1
ATOM 716 C CA . HIS A 1 93 ? -5.062 9.555 15.284 1.00 94.56 93 HIS A CA 1
ATOM 717 C C . HIS A 1 93 ? -4.150 9.050 14.151 1.00 94.56 93 HIS A C 1
ATOM 719 O O . HIS A 1 93 ? -3.815 7.869 14.106 1.00 94.56 93 HIS A O 1
ATOM 725 N N . ALA A 1 94 ? -3.693 9.934 13.256 1.00 90.12 94 ALA A N 1
ATOM 726 C CA . ALA A 1 94 ? -2.739 9.572 12.214 1.00 90.12 94 ALA A CA 1
ATOM 727 C C . ALA A 1 94 ? -1.428 9.024 12.801 1.00 90.12 94 ALA A C 1
ATOM 729 O O . ALA A 1 94 ? -0.811 9.666 13.663 1.00 90.12 94 ALA A O 1
ATOM 730 N N . VAL A 1 95 ? -0.985 7.879 12.279 1.00 91.38 95 VAL A N 1
ATOM 731 C CA . VAL A 1 95 ? 0.239 7.178 12.685 1.00 91.38 95 VAL A CA 1
ATOM 732 C C . VAL A 1 95 ? 1.456 7.749 11.963 1.00 91.38 95 VAL A C 1
ATOM 734 O O . VAL A 1 95 ? 1.363 8.172 10.811 1.00 91.38 95 VAL A O 1
ATOM 737 N N . THR A 1 96 ? 2.607 7.771 12.634 1.00 88.81 96 THR A N 1
ATOM 738 C CA . THR A 1 96 ? 3.873 8.209 12.030 1.00 88.81 96 THR A CA 1
ATOM 739 C C . THR A 1 96 ? 4.547 7.030 11.337 1.00 88.81 96 THR A C 1
ATOM 741 O O . THR A 1 96 ? 4.871 6.027 11.972 1.00 88.81 96 THR A O 1
ATOM 744 N N . LEU A 1 97 ? 4.765 7.158 10.032 1.00 82.75 97 LEU A N 1
ATOM 745 C CA . LEU A 1 97 ? 5.479 6.185 9.214 1.00 82.75 97 LEU A CA 1
ATOM 746 C C . LEU A 1 97 ? 6.987 6.250 9.491 1.00 82.75 97 LEU A C 1
ATOM 748 O O . LEU A 1 97 ? 7.494 7.238 10.022 1.00 82.75 97 LEU A O 1
ATOM 752 N N . ALA A 1 98 ? 7.738 5.234 9.060 1.00 76.12 98 ALA A N 1
ATOM 753 C CA . ALA A 1 98 ? 9.200 5.227 9.174 1.00 76.12 98 ALA A CA 1
ATOM 754 C C . ALA A 1 98 ? 9.878 6.423 8.468 1.00 76.12 98 ALA A C 1
ATOM 756 O O . ALA A 1 98 ? 10.958 6.845 8.872 1.00 76.12 98 ALA A O 1
ATOM 757 N N . SER A 1 99 ? 9.231 6.998 7.448 1.00 78.12 99 SER A N 1
ATOM 758 C CA . SER A 1 99 ? 9.672 8.217 6.757 1.00 78.12 99 SER A CA 1
ATOM 759 C C . SER A 1 99 ? 9.499 9.502 7.581 1.00 78.12 99 SER A C 1
ATOM 761 O O . SER A 1 99 ? 9.972 10.556 7.167 1.00 78.12 99 SER A O 1
ATOM 763 N N . GLY A 1 100 ? 8.791 9.444 8.714 1.00 82.88 100 GLY A N 1
ATOM 764 C CA . GLY A 1 100 ? 8.369 10.608 9.496 1.00 82.88 100 GLY A CA 1
ATOM 765 C C . GLY A 1 100 ? 7.053 11.242 9.025 1.00 82.88 100 GLY A C 1
ATOM 766 O O . GLY A 1 100 ? 6.512 12.097 9.726 1.00 82.88 100 GLY A O 1
ATOM 767 N N . GLU A 1 101 ? 6.503 10.820 7.881 1.00 85.06 101 GLU A N 1
ATOM 768 C CA . GLU A 1 101 ? 5.175 11.244 7.417 1.00 85.06 101 GLU A CA 1
ATOM 769 C C . GLU A 1 101 ? 4.091 10.757 8.389 1.00 85.06 101 GLU A C 1
ATOM 771 O O . GLU A 1 101 ? 4.131 9.618 8.853 1.00 85.06 101 GLU A O 1
ATOM 776 N N . ARG A 1 102 ? 3.087 11.594 8.671 1.00 86.31 102 ARG A N 1
ATOM 777 C CA . ARG A 1 102 ? 1.884 11.170 9.398 1.00 86.31 102 ARG A CA 1
ATOM 778 C C . ARG A 1 102 ? 0.784 10.769 8.426 1.00 86.31 102 ARG A C 1
ATOM 780 O O . ARG A 1 102 ? 0.437 11.549 7.539 1.00 86.31 102 ARG A O 1
ATOM 787 N N . ARG A 1 103 ? 0.190 9.592 8.630 1.00 85.50 103 ARG A N 1
ATOM 788 C CA . ARG A 1 103 ? -0.864 9.050 7.768 1.00 85.50 103 ARG A CA 1
ATOM 789 C C . ARG A 1 103 ? -2.054 8.546 8.580 1.00 85.50 103 ARG A C 1
ATOM 791 O O . ARG A 1 103 ? -1.892 7.784 9.527 1.00 85.50 103 ARG A O 1
ATOM 798 N N . ASP A 1 104 ? -3.253 8.996 8.216 1.00 91.69 104 ASP A N 1
ATOM 799 C CA . ASP A 1 104 ? -4.504 8.522 8.816 1.00 91.69 104 ASP A CA 1
ATOM 800 C C . ASP A 1 104 ? -4.906 7.126 8.298 1.00 91.69 104 ASP A C 1
ATOM 802 O O . ASP A 1 104 ? -4.334 6.601 7.331 1.00 91.69 104 ASP A O 1
ATOM 806 N N . ALA A 1 105 ? -5.887 6.504 8.959 1.00 93.94 105 ALA A N 1
ATOM 807 C CA . ALA A 1 105 ? -6.309 5.145 8.630 1.00 93.94 105 ALA A CA 1
ATOM 808 C C . ALA A 1 105 ? -6.919 5.038 7.219 1.00 93.94 105 ALA A C 1
ATOM 810 O O . ALA A 1 105 ? -6.707 4.038 6.541 1.00 93.94 105 ALA A O 1
ATOM 811 N N . ILE A 1 106 ? -7.604 6.072 6.721 1.00 90.69 106 ILE A N 1
ATOM 812 C CA . ILE A 1 106 ? -8.201 6.044 5.376 1.00 90.69 106 ILE A CA 1
ATOM 813 C C . ILE A 1 106 ? -7.111 6.107 4.317 1.00 90.69 106 ILE A C 1
ATOM 815 O O . ILE A 1 106 ? -7.021 5.210 3.486 1.00 90.69 106 ILE A O 1
ATOM 819 N N . ARG A 1 107 ? -6.179 7.060 4.430 1.00 86.00 107 ARG A N 1
ATOM 820 C CA . ARG A 1 107 ? -5.017 7.139 3.532 1.00 86.00 107 ARG A CA 1
ATOM 821 C C . ARG A 1 107 ? -4.206 5.843 3.524 1.00 86.00 107 ARG A C 1
ATOM 823 O O . ARG A 1 107 ? -3.674 5.464 2.480 1.00 86.00 107 ARG A O 1
ATOM 830 N N . SER A 1 108 ? -4.096 5.162 4.664 1.00 88.75 108 SER A N 1
ATOM 831 C CA . SER A 1 108 ? -3.422 3.861 4.756 1.00 88.75 108 SER A CA 1
ATOM 832 C C . SER A 1 108 ? -4.217 2.754 4.050 1.00 88.75 108 SER A C 1
ATOM 834 O O . SER A 1 108 ? -3.630 1.976 3.300 1.00 88.75 108 SER A O 1
ATOM 836 N N . ALA A 1 109 ? -5.545 2.724 4.206 1.00 91.25 109 ALA A N 1
ATOM 837 C CA . ALA A 1 109 ? -6.427 1.790 3.503 1.00 91.25 109 ALA A CA 1
ATOM 838 C C . ALA A 1 109 ? -6.417 1.994 1.981 1.00 91.25 109 ALA A C 1
ATOM 840 O O . ALA A 1 109 ? -6.359 1.021 1.232 1.00 91.25 109 ALA A O 1
ATOM 841 N N . ASP A 1 110 ? -6.393 3.240 1.516 1.00 85.75 110 ASP A N 1
ATOM 842 C CA . ASP A 1 110 ? -6.329 3.555 0.088 1.00 85.75 110 ASP A CA 1
ATOM 843 C C . ASP A 1 110 ? -4.957 3.226 -0.503 1.00 85.75 110 ASP A C 1
ATOM 845 O O . ASP A 1 110 ? -4.858 2.692 -1.608 1.00 85.75 110 ASP A O 1
ATOM 849 N N . SER A 1 111 ? -3.887 3.457 0.266 1.00 84.69 111 SER A N 1
ATOM 850 C CA . SER A 1 111 ? -2.540 3.018 -0.113 1.00 84.69 111 SER A CA 1
ATOM 851 C C . SER A 1 111 ? -2.481 1.496 -0.239 1.00 84.69 111 SER A C 1
ATOM 853 O O . SER A 1 111 ? -1.951 0.991 -1.225 1.00 84.69 111 SER A O 1
ATOM 855 N N . TRP A 1 112 ? -3.065 0.764 0.715 1.00 95.81 112 TRP A N 1
ATOM 856 C CA . TRP A 1 112 ? -3.188 -0.693 0.656 1.00 95.81 112 TRP A CA 1
ATOM 857 C C . TRP A 1 112 ? -3.950 -1.142 -0.597 1.00 95.81 112 TRP A C 1
ATOM 859 O O . TRP A 1 112 ? -3.458 -1.983 -1.346 1.00 95.81 112 TRP A O 1
ATOM 869 N N . ALA A 1 113 ? -5.095 -0.520 -0.893 1.00 88.69 113 ALA A N 1
ATOM 870 C CA . ALA A 1 113 ? -5.884 -0.804 -2.092 1.00 88.69 113 ALA A CA 1
ATOM 871 C C . ALA A 1 113 ? -5.100 -0.585 -3.391 1.00 88.69 113 ALA A C 1
ATOM 873 O O . ALA A 1 113 ? -5.106 -1.450 -4.270 1.00 88.69 113 ALA A O 1
ATOM 874 N N . ALA A 1 114 ? -4.381 0.534 -3.495 1.00 84.31 114 ALA A N 1
ATOM 875 C CA . ALA A 1 114 ? -3.550 0.838 -4.653 1.00 84.31 114 ALA A CA 1
ATOM 876 C C . ALA A 1 114 ? -2.428 -0.195 -4.845 1.00 84.31 114 ALA A C 1
ATOM 878 O O . ALA A 1 114 ? -2.203 -0.651 -5.967 1.00 84.31 114 ALA A O 1
ATOM 879 N N . HIS A 1 115 ? -1.774 -0.616 -3.756 1.00 94.31 115 HIS A N 1
ATOM 880 C CA . HIS A 1 115 ? -0.715 -1.625 -3.821 1.00 94.31 115 HIS A CA 1
ATOM 881 C C . HIS A 1 115 ? -1.261 -2.985 -4.254 1.00 94.31 115 HIS A C 1
ATOM 883 O O . HIS A 1 115 ? -0.698 -3.610 -5.148 1.00 94.31 115 HIS A O 1
ATOM 889 N N . ILE A 1 116 ? -2.392 -3.419 -3.691 1.00 95.88 116 ILE A N 1
ATOM 890 C CA . ILE A 1 116 ? -3.016 -4.687 -4.083 1.00 95.88 116 ILE A CA 1
ATOM 891 C C . ILE A 1 116 ? -3.450 -4.675 -5.543 1.00 95.88 116 ILE A C 1
ATOM 893 O O . ILE A 1 116 ? -3.216 -5.656 -6.241 1.00 95.88 116 ILE A O 1
ATOM 897 N N . LYS A 1 117 ? -4.003 -3.563 -6.039 1.00 88.81 117 LYS A N 1
ATOM 898 C CA . LYS A 1 117 ? -4.337 -3.418 -7.461 1.00 88.81 117 LYS A CA 1
ATOM 899 C C . LYS A 1 117 ? -3.098 -3.526 -8.356 1.00 88.81 117 LYS A C 1
ATOM 901 O O . LYS A 1 117 ? -3.157 -4.193 -9.384 1.00 88.81 117 LYS A O 1
ATOM 906 N N . LYS A 1 118 ? -1.981 -2.890 -7.982 1.00 93.38 118 LYS A N 1
ATOM 907 C CA . LYS A 1 118 ? -0.732 -2.965 -8.758 1.00 93.38 118 LYS A CA 1
ATOM 908 C C . LYS A 1 118 ? -0.162 -4.382 -8.775 1.00 93.38 118 LYS A C 1
ATOM 910 O O . LYS A 1 118 ? 0.107 -4.892 -9.856 1.00 93.38 118 LYS A O 1
ATOM 915 N N . ILE A 1 119 ? -0.062 -5.029 -7.612 1.00 94.50 119 ILE A N 1
ATOM 916 C CA . ILE A 1 119 ? 0.398 -6.423 -7.486 1.00 94.50 119 ILE A CA 1
ATOM 917 C C . ILE A 1 119 ? -0.456 -7.346 -8.352 1.00 94.50 119 ILE A C 1
ATOM 919 O O . ILE A 1 119 ? 0.062 -8.186 -9.078 1.00 94.50 119 ILE A O 1
ATOM 923 N N . ASP A 1 120 ? -1.772 -7.177 -8.297 1.00 96.75 120 ASP A N 1
ATOM 924 C CA . ASP A 1 120 ? -2.704 -8.001 -9.049 1.00 96.75 120 ASP A CA 1
ATOM 925 C C . ASP A 1 120 ? -2.564 -7.846 -10.567 1.00 96.75 120 ASP A C 1
ATOM 927 O O . ASP A 1 120 ? -2.555 -8.838 -11.293 1.00 96.75 120 ASP A O 1
ATOM 931 N N . ASN A 1 121 ? -2.379 -6.617 -11.050 1.00 89.94 121 ASN A N 1
ATOM 932 C CA . ASN A 1 121 ? -2.106 -6.369 -12.464 1.00 89.94 121 ASN A CA 1
ATOM 933 C C . ASN A 1 121 ? -0.770 -7.001 -12.898 1.00 89.94 121 ASN A C 1
ATOM 935 O O . ASN A 1 121 ? -0.702 -7.671 -13.934 1.00 89.94 121 ASN A O 1
ATOM 939 N N . ASP A 1 122 ? 0.275 -6.838 -12.082 1.00 95.31 122 ASP A N 1
ATOM 940 C CA . ASP A 1 122 ? 1.628 -7.328 -12.369 1.00 95.31 122 ASP A CA 1
ATOM 941 C C . ASP A 1 122 ? 1.720 -8.850 -12.419 1.00 95.31 122 ASP A C 1
ATOM 943 O O . ASP A 1 122 ? 2.588 -9.384 -13.106 1.00 95.31 122 ASP A O 1
ATOM 947 N N . ARG A 1 123 ? 0.807 -9.570 -11.754 1.00 97.25 123 ARG A N 1
ATOM 948 C CA . ARG A 1 123 ? 0.762 -11.042 -11.783 1.00 97.25 123 ARG A CA 1
ATOM 949 C C . ARG A 1 123 ? 0.663 -11.625 -13.192 1.00 97.25 123 ARG A C 1
ATOM 951 O O . ARG A 1 123 ? 1.032 -12.781 -13.386 1.00 97.25 123 ARG A O 1
ATOM 958 N N . SER A 1 124 ? 0.151 -10.849 -14.148 1.00 95.62 124 SER A N 1
ATOM 959 C CA . SER A 1 124 ? 0.010 -11.242 -15.555 1.00 95.62 124 SER A CA 1
ATOM 960 C C . SER A 1 124 ? 1.220 -10.896 -16.433 1.00 95.62 124 SER A C 1
ATOM 962 O O . SER A 1 124 ? 1.277 -11.325 -17.586 1.00 95.62 124 SER A O 1
ATOM 964 N N . LEU A 1 125 ? 2.180 -10.130 -15.907 1.00 93.75 125 LEU A N 1
ATOM 965 C CA . LEU A 1 125 ? 3.345 -9.639 -16.639 1.00 93.75 125 LEU A CA 1
ATOM 966 C C . LEU A 1 125 ? 4.556 -10.571 -16.466 1.00 93.75 125 LEU A C 1
ATOM 968 O O . LEU A 1 125 ? 4.673 -11.266 -15.452 1.00 93.75 125 LEU A O 1
ATOM 972 N N . PRO A 1 126 ? 5.479 -10.610 -17.445 1.00 95.06 126 PRO A N 1
ATOM 973 C CA . PRO A 1 126 ? 6.679 -11.425 -17.334 1.00 95.06 126 PRO A CA 1
ATOM 974 C C . PRO A 1 126 ? 7.632 -10.856 -16.278 1.00 95.06 126 PRO A C 1
ATOM 976 O O . PRO A 1 126 ? 7.817 -9.647 -16.182 1.00 95.06 126 PRO A O 1
ATOM 979 N N . TRP A 1 127 ? 8.328 -11.735 -15.553 1.00 94.19 127 TRP A N 1
ATOM 980 C CA . TRP A 1 127 ? 9.315 -11.352 -14.531 1.00 94.19 127 TRP A CA 1
ATOM 981 C C . TRP A 1 127 ? 10.450 -10.448 -15.058 1.00 94.19 127 TRP A C 1
ATOM 983 O O . TRP A 1 127 ? 11.039 -9.674 -14.312 1.00 94.19 127 TRP A O 1
ATOM 993 N N . SER A 1 128 ? 10.753 -10.503 -16.359 1.00 92.81 128 SER A N 1
ATOM 994 C CA . SER A 1 128 ? 11.761 -9.645 -16.996 1.00 92.81 128 SER A CA 1
ATOM 995 C C . SER A 1 128 ? 11.297 -8.210 -17.277 1.00 92.81 128 SER A C 1
ATOM 997 O O . SER A 1 128 ? 12.116 -7.386 -17.694 1.00 92.81 128 SER A O 1
ATOM 999 N N . ASP A 1 129 ? 10.001 -7.922 -17.140 1.00 92.81 129 ASP A N 1
ATOM 1000 C CA . ASP A 1 129 ? 9.463 -6.574 -17.306 1.00 92.81 129 ASP A CA 1
ATOM 1001 C C . ASP A 1 129 ? 10.047 -5.650 -16.227 1.00 92.81 129 ASP A C 1
ATOM 1003 O O . ASP A 1 129 ? 10.207 -6.031 -15.074 1.00 92.81 129 ASP A O 1
ATOM 1007 N N . ARG A 1 130 ? 10.430 -4.428 -16.600 1.00 90.25 130 ARG A N 1
ATOM 1008 C CA . ARG A 1 130 ? 11.089 -3.492 -15.675 1.00 90.25 130 ARG A CA 1
ATOM 1009 C C . ARG A 1 130 ? 10.111 -2.653 -14.854 1.00 90.25 130 ARG A C 1
ATOM 1011 O O . ARG A 1 130 ? 10.552 -1.932 -13.967 1.00 90.25 130 ARG A O 1
ATOM 1018 N N . SER A 1 131 ? 8.817 -2.724 -15.155 1.00 87.19 131 SER A N 1
ATOM 1019 C CA . SER A 1 131 ? 7.749 -1.994 -14.467 1.00 87.19 131 SER A CA 1
ATOM 1020 C C . SER A 1 131 ? 7.070 -2.797 -13.352 1.00 87.19 131 SER A C 1
ATOM 1022 O O . SER A 1 131 ? 6.267 -2.234 -12.596 1.00 87.19 131 SER A O 1
ATOM 1024 N N . VAL A 1 132 ? 7.359 -4.098 -13.253 1.00 87.12 132 VAL A N 1
ATOM 1025 C CA . VAL A 1 132 ? 6.749 -4.983 -12.254 1.00 87.12 132 VAL A CA 1
ATOM 1026 C C . VAL A 1 132 ? 7.362 -4.769 -10.879 1.00 87.12 132 VAL A C 1
ATOM 1028 O O . VAL A 1 132 ? 8.547 -4.469 -10.739 1.00 87.12 132 VAL A O 1
ATOM 1031 N N . TRP A 1 133 ? 6.526 -4.926 -9.863 1.00 94.94 133 TRP A N 1
ATOM 1032 C CA . TRP A 1 133 ? 6.939 -4.903 -8.469 1.00 94.94 133 TRP A CA 1
ATOM 1033 C C . TRP A 1 133 ? 7.601 -6.216 -8.047 1.00 94.94 133 TRP A C 1
ATOM 1035 O O . TRP A 1 133 ? 7.217 -7.292 -8.510 1.00 94.94 133 TRP A O 1
ATOM 1045 N N . ASN A 1 134 ? 8.586 -6.109 -7.156 1.00 92.69 134 ASN A N 1
ATOM 1046 C CA . ASN A 1 134 ? 9.365 -7.230 -6.625 1.00 92.69 134 ASN A CA 1
ATOM 1047 C C . ASN A 1 134 ? 8.995 -7.545 -5.159 1.00 92.69 134 ASN A C 1
ATOM 1049 O O . ASN A 1 134 ? 8.016 -7.028 -4.608 1.00 92.69 134 ASN A O 1
ATOM 1053 N N . GLU A 1 135 ? 9.771 -8.405 -4.493 1.00 95.69 135 GLU A N 1
ATOM 1054 C CA . GLU A 1 135 ? 9.513 -8.805 -3.107 1.00 95.69 135 GLU A CA 1
ATOM 1055 C C . GLU A 1 135 ? 9.625 -7.651 -2.091 1.00 95.69 135 GLU A C 1
ATOM 1057 O O . GLU A 1 135 ? 8.963 -7.675 -1.049 1.00 95.69 135 GLU A O 1
ATOM 1062 N N . TYR A 1 136 ? 10.419 -6.616 -2.379 1.00 93.00 136 TYR A N 1
ATOM 1063 C CA . TYR A 1 136 ? 10.543 -5.435 -1.521 1.00 93.00 136 TYR A CA 1
ATOM 1064 C C . TYR A 1 136 ? 9.326 -4.518 -1.638 1.00 93.00 136 TYR A C 1
ATOM 1066 O O . TYR A 1 136 ? 8.848 -4.007 -0.623 1.00 93.00 136 TYR A O 1
ATOM 1074 N N . ASP A 1 137 ? 8.776 -4.362 -2.842 1.00 96.31 137 ASP A N 1
ATOM 1075 C CA . ASP A 1 137 ? 7.515 -3.643 -3.051 1.00 96.31 137 ASP A CA 1
ATOM 1076 C C . ASP A 1 137 ? 6.355 -4.373 -2.358 1.00 96.31 137 ASP A C 1
ATOM 1078 O O . ASP A 1 137 ? 5.502 -3.757 -1.710 1.00 96.31 137 ASP A O 1
ATOM 1082 N N . PHE A 1 138 ? 6.360 -5.710 -2.402 1.00 97.38 138 PHE A N 1
ATOM 1083 C CA . PHE A 1 138 ? 5.395 -6.507 -1.655 1.00 97.38 138 PHE A CA 1
ATOM 1084 C C . PHE A 1 138 ? 5.548 -6.323 -0.138 1.00 97.38 138 PHE A C 1
ATOM 1086 O O . PHE A 1 138 ? 4.559 -6.101 0.561 1.00 97.38 138 PHE A O 1
ATOM 1093 N N . CYS A 1 139 ? 6.780 -6.327 0.378 1.00 95.00 139 CYS A N 1
ATOM 1094 C CA . CYS A 1 139 ? 7.068 -6.013 1.779 1.00 95.00 139 CYS A CA 1
ATOM 1095 C C . CYS A 1 139 ? 6.529 -4.629 2.183 1.00 95.00 139 CYS A C 1
ATOM 1097 O O . CYS A 1 139 ? 5.961 -4.476 3.271 1.00 95.00 139 CYS A O 1
ATOM 1099 N N . ALA A 1 140 ? 6.668 -3.621 1.317 1.00 89.56 140 ALA A N 1
ATOM 1100 C CA . ALA A 1 140 ? 6.109 -2.293 1.554 1.00 89.56 140 ALA A CA 1
ATOM 1101 C C . ALA A 1 140 ? 4.575 -2.339 1.655 1.00 89.56 140 ALA A C 1
ATOM 1103 O O . ALA A 1 140 ? 4.009 -1.754 2.581 1.00 89.56 140 ALA A O 1
ATOM 1104 N N . ALA A 1 141 ? 3.903 -3.103 0.788 1.00 95.00 141 ALA A N 1
ATOM 1105 C CA . ALA A 1 141 ? 2.454 -3.294 0.849 1.00 95.00 141 ALA A CA 1
ATOM 1106 C C . ALA A 1 141 ? 1.996 -3.929 2.178 1.00 95.00 141 ALA A C 1
ATOM 1108 O O . ALA A 1 141 ? 1.061 -3.431 2.809 1.00 95.00 141 ALA A O 1
ATOM 1109 N N . LEU A 1 142 ? 2.676 -4.982 2.649 1.00 98.06 142 LEU A N 1
ATOM 1110 C CA . LEU A 1 142 ? 2.365 -5.623 3.937 1.00 98.06 142 LEU A CA 1
ATOM 1111 C C . LEU A 1 142 ? 2.593 -4.671 5.120 1.00 98.06 142 LEU A C 1
ATOM 1113 O O . LEU A 1 142 ? 1.795 -4.626 6.055 1.00 98.06 142 LEU A O 1
ATOM 1117 N N . THR A 1 143 ? 3.639 -3.850 5.041 1.00 94.12 143 THR A N 1
ATOM 1118 C CA . THR A 1 143 ? 3.939 -2.830 6.054 1.00 94.12 143 THR A CA 1
ATOM 1119 C C . THR A 1 143 ? 2.872 -1.729 6.077 1.00 94.12 143 THR A C 1
ATOM 1121 O O . THR A 1 143 ? 2.472 -1.271 7.144 1.00 94.12 143 THR A O 1
ATOM 1124 N N . ILE A 1 144 ? 2.339 -1.323 4.920 1.00 93.50 144 ILE A N 1
ATOM 1125 C CA . ILE A 1 144 ? 1.192 -0.401 4.854 1.00 93.50 144 ILE A CA 1
ATOM 1126 C C . ILE A 1 144 ? -0.027 -1.002 5.562 1.00 93.50 144 ILE A C 1
ATOM 1128 O O . ILE A 1 144 ? -0.743 -0.281 6.263 1.00 93.50 144 ILE A O 1
ATOM 1132 N N . ARG A 1 145 ? -0.256 -2.315 5.433 1.00 98.38 145 ARG A N 1
ATOM 1133 C CA . ARG A 1 145 ? -1.355 -2.986 6.136 1.00 98.38 145 ARG A CA 1
ATOM 1134 C C . ARG A 1 145 ? -1.144 -3.036 7.655 1.00 98.38 145 ARG A C 1
ATOM 1136 O O . ARG A 1 145 ? -2.135 -2.893 8.376 1.00 98.38 145 ARG A O 1
ATOM 1143 N N . ASP A 1 146 ? 0.104 -3.150 8.122 1.00 97.19 146 ASP A N 1
ATOM 1144 C CA . ASP A 1 146 ? 0.475 -3.000 9.542 1.00 97.19 146 ASP A CA 1
ATOM 1145 C C . ASP A 1 146 ? 0.175 -1.582 10.057 1.00 97.19 146 ASP A C 1
ATOM 1147 O O . ASP A 1 146 ? -0.386 -1.417 11.142 1.00 97.19 146 ASP A O 1
ATOM 1151 N N . TYR A 1 147 ? 0.492 -0.544 9.275 1.00 95.19 147 TYR A N 1
ATOM 1152 C CA . TYR A 1 147 ? 0.177 0.839 9.645 1.00 95.19 147 TYR A CA 1
ATOM 1153 C C . TYR A 1 147 ? -1.325 1.110 9.684 1.00 95.19 147 TYR A C 1
ATOM 1155 O O . TYR A 1 147 ? -1.795 1.773 10.606 1.00 95.19 147 TYR A O 1
ATOM 1163 N N . LEU A 1 148 ? -2.084 0.579 8.720 1.00 97.38 148 LEU A N 1
ATOM 1164 C CA . LEU A 1 148 ? -3.543 0.660 8.733 1.00 97.38 148 LEU A CA 1
ATOM 1165 C C . LEU A 1 148 ? -4.113 0.043 10.011 1.00 97.38 148 LEU A C 1
ATOM 1167 O O . LEU A 1 148 ? -4.956 0.639 10.668 1.00 97.38 148 LEU A O 1
ATOM 1171 N N . ASP A 1 149 ? -3.650 -1.150 10.353 1.00 98.12 149 ASP A N 1
ATOM 1172 C CA . ASP A 1 149 ? -4.093 -1.872 11.536 1.00 98.12 149 ASP A CA 1
ATOM 1173 C C . ASP A 1 149 ? -3.730 -1.135 12.838 1.00 98.12 149 ASP A C 1
ATOM 1175 O O . ASP A 1 149 ? -4.602 -0.911 13.672 1.00 98.12 149 ASP A O 1
ATOM 1179 N N . THR A 1 150 ? -2.505 -0.611 12.937 1.00 96.75 150 THR A N 1
ATOM 1180 C CA . THR A 1 150 ? -2.085 0.254 14.054 1.00 96.75 150 THR A CA 1
ATOM 1181 C C . THR A 1 150 ? -2.967 1.499 14.169 1.00 96.75 150 THR A C 1
ATOM 1183 O O . THR A 1 150 ? -3.316 1.923 15.269 1.00 96.75 150 THR A O 1
ATOM 1186 N N . ALA A 1 151 ? -3.333 2.103 13.034 1.00 96.44 151 ALA A N 1
ATOM 1187 C CA . ALA A 1 151 ? -4.211 3.264 13.011 1.00 96.44 151 ALA A CA 1
ATOM 1188 C C . ALA A 1 151 ? -5.643 2.908 13.431 1.00 96.44 151 ALA A C 1
ATOM 1190 O O . ALA A 1 151 ? -6.283 3.727 14.073 1.00 96.44 151 ALA A O 1
ATOM 1191 N N . ILE A 1 152 ? -6.141 1.710 13.106 1.00 97.81 152 ILE A N 1
ATOM 1192 C CA . ILE A 1 152 ? -7.464 1.227 13.533 1.00 97.81 152 ILE A CA 1
ATOM 1193 C C . ILE A 1 152 ? -7.502 0.991 15.049 1.00 97.81 152 ILE A C 1
ATOM 1195 O O . ILE A 1 152 ? -8.476 1.390 15.688 1.00 97.81 152 ILE A O 1
ATOM 1199 N N . ASP A 1 153 ? -6.445 0.410 15.624 1.00 97.19 153 ASP A N 1
ATOM 1200 C CA . ASP A 1 153 ? -6.370 0.036 17.047 1.00 97.19 153 ASP A CA 1
ATOM 1201 C C . ASP A 1 153 ? -6.506 1.229 18.016 1.00 97.19 153 ASP A C 1
ATOM 1203 O O . ASP A 1 153 ? -6.834 1.045 19.189 1.00 97.19 153 ASP A O 1
ATOM 1207 N N . VAL A 1 154 ? -6.270 2.457 17.542 1.00 96.38 154 VAL A N 1
ATOM 1208 C CA . VAL A 1 154 ? -6.345 3.683 18.356 1.00 96.38 154 VAL A CA 1
ATOM 1209 C C . VAL A 1 154 ? -7.634 4.492 18.160 1.00 96.38 154 VAL A C 1
ATOM 1211 O O . VAL A 1 154 ? -7.801 5.516 18.823 1.00 96.38 154 VAL A O 1
ATOM 1214 N N . LEU A 1 155 ? -8.530 4.074 17.259 1.00 97.00 155 LEU A N 1
ATOM 1215 C CA . LEU A 1 155 ? -9.798 4.766 16.995 1.00 97.00 155 LEU A CA 1
ATOM 1216 C C . LEU A 1 155 ? -10.876 4.366 18.003 1.00 97.00 155 LEU A C 1
ATOM 1218 O O . LEU A 1 155 ? -10.811 3.317 18.650 1.00 97.00 155 LEU A O 1
ATOM 1222 N N . SER A 1 156 ? -11.931 5.177 18.096 1.00 96.75 156 SER A N 1
ATOM 1223 C CA . SER A 1 156 ? -13.142 4.755 18.795 1.00 96.75 156 SER A CA 1
ATOM 1224 C C . SER A 1 156 ? -13.724 3.476 18.164 1.00 96.75 156 SER A C 1
ATOM 1226 O O . SER A 1 156 ? -13.683 3.325 16.939 1.00 96.75 156 SER A O 1
ATOM 1228 N N . PRO A 1 157 ? -14.325 2.558 18.950 1.00 97.25 157 PRO A N 1
ATOM 1229 C CA . PRO A 1 157 ? -14.830 1.291 18.414 1.00 97.25 157 PRO A CA 1
ATOM 1230 C C . PRO A 1 157 ? -15.781 1.429 17.208 1.00 97.25 157 PRO A C 1
ATOM 1232 O O . PRO A 1 157 ? -15.602 0.700 16.234 1.00 97.25 157 PRO A O 1
ATOM 1235 N N . PRO A 1 158 ? -16.744 2.380 17.182 1.00 96.00 158 PRO A N 1
ATOM 1236 C CA . PRO A 1 158 ? -17.617 2.554 16.019 1.00 96.00 158 PRO A CA 1
ATOM 1237 C C . PRO A 1 158 ? -16.862 2.965 14.748 1.00 96.00 158 PRO A C 1
ATOM 1239 O O . PRO A 1 158 ? -17.215 2.529 13.648 1.00 96.00 158 PRO A O 1
ATOM 1242 N N . LEU A 1 159 ? -15.831 3.803 14.890 1.00 96.62 159 LEU A N 1
ATOM 1243 C CA . LEU A 1 159 ? -15.027 4.273 13.771 1.00 96.62 159 LEU A CA 1
ATOM 1244 C C . LEU A 1 159 ? -14.036 3.199 13.307 1.00 96.62 159 LEU A C 1
ATOM 1246 O O . LEU A 1 159 ? -13.916 2.978 12.103 1.00 96.62 159 LEU A O 1
ATOM 1250 N N . ALA A 1 160 ? -13.413 2.470 14.235 1.00 97.81 160 ALA A N 1
ATOM 1251 C CA . ALA A 1 160 ? -12.572 1.307 13.949 1.00 97.81 160 ALA A CA 1
ATOM 1252 C C . ALA A 1 160 ? -13.327 0.249 13.123 1.00 97.81 160 ALA A C 1
ATOM 1254 O O . ALA A 1 160 ? -12.849 -0.186 12.071 1.00 97.81 160 ALA A O 1
ATOM 1255 N N . ASP A 1 161 ? -14.554 -0.093 13.528 1.00 96.19 161 ASP A N 1
ATOM 1256 C CA . ASP A 1 161 ? -15.442 -1.002 12.794 1.00 96.19 161 ASP A CA 1
ATOM 1257 C C . ASP A 1 161 ? -15.737 -0.501 11.376 1.00 96.19 161 ASP A C 1
ATOM 1259 O O . ASP A 1 161 ? -15.786 -1.264 10.406 1.00 96.19 161 ASP A O 1
ATOM 1263 N N . LYS A 1 162 ? -15.953 0.807 11.242 1.00 95.12 162 LYS A N 1
ATOM 1264 C CA . LYS A 1 162 ? -16.273 1.449 9.970 1.00 95.12 162 LYS A CA 1
ATOM 1265 C C . LYS A 1 162 ? -15.081 1.455 9.012 1.00 95.12 162 LYS A C 1
ATOM 1267 O O . LYS A 1 162 ? -15.257 1.108 7.845 1.00 95.12 162 LYS A O 1
ATOM 1272 N N . VAL A 1 163 ? -13.882 1.773 9.500 1.00 95.75 163 VAL A N 1
ATOM 1273 C CA . VAL A 1 163 ? -12.632 1.690 8.725 1.00 95.75 163 VAL A CA 1
ATOM 1274 C C . VAL A 1 163 ? -12.316 0.239 8.353 1.00 95.75 163 VAL A C 1
ATOM 1276 O O . VAL A 1 163 ? -11.943 -0.038 7.216 1.00 95.75 163 VAL A O 1
ATOM 1279 N N . THR A 1 164 ? -12.545 -0.712 9.260 1.00 95.56 164 THR A N 1
ATOM 1280 C CA . THR A 1 164 ? -12.364 -2.144 8.976 1.00 95.56 164 THR A CA 1
ATOM 1281 C C . THR A 1 164 ? -13.282 -2.607 7.842 1.00 95.56 164 THR A C 1
ATOM 1283 O O . THR A 1 164 ? -12.832 -3.278 6.912 1.00 95.56 164 THR A O 1
ATOM 1286 N N . ARG A 1 165 ? -14.559 -2.193 7.849 1.00 92.25 165 ARG A N 1
ATOM 1287 C CA . ARG A 1 165 ? -15.477 -2.449 6.724 1.00 92.25 165 ARG A CA 1
ATOM 1288 C C . ARG A 1 165 ? -15.002 -1.790 5.432 1.00 92.25 165 ARG A C 1
ATOM 1290 O O . ARG A 1 165 ? -15.074 -2.433 4.388 1.00 92.25 165 ARG A O 1
ATOM 1297 N N . TYR A 1 166 ? -14.490 -0.562 5.500 1.00 90.00 166 TYR A N 1
ATOM 1298 C CA . TYR A 1 166 ? -13.929 0.138 4.342 1.00 90.00 166 TYR A CA 1
ATOM 1299 C C . TYR A 1 166 ? -12.761 -0.642 3.708 1.00 90.00 166 TYR A C 1
ATOM 1301 O O . TYR A 1 166 ? -12.740 -0.840 2.498 1.00 90.00 166 TYR A O 1
ATOM 1309 N N . ALA A 1 167 ? -11.847 -1.186 4.517 1.00 94.31 167 ALA A N 1
ATOM 1310 C CA . ALA A 1 167 ? -10.708 -1.973 4.033 1.00 94.31 167 ALA A CA 1
ATOM 1311 C C . ALA A 1 167 ? -11.068 -3.405 3.579 1.00 94.31 167 ALA A C 1
ATOM 1313 O O . ALA A 1 167 ? -10.287 -4.046 2.871 1.00 94.31 167 ALA A O 1
ATOM 1314 N N . SER A 1 168 ? -12.240 -3.920 3.970 1.00 92.44 168 SER A N 1
ATOM 1315 C CA . SER A 1 168 ? -12.609 -5.332 3.783 1.00 92.44 168 SER A CA 1
ATOM 1316 C C . SER A 1 168 ? -12.637 -5.785 2.319 1.00 92.44 168 SER A C 1
ATOM 1318 O O . SER A 1 168 ? -12.249 -6.914 2.022 1.00 92.44 168 SER A O 1
ATOM 1320 N N . ALA A 1 169 ? -13.040 -4.914 1.388 1.00 88.38 169 ALA A N 1
ATOM 1321 C CA . ALA A 1 169 ? -13.059 -5.234 -0.038 1.00 88.38 169 ALA A CA 1
ATOM 1322 C C . ALA A 1 169 ? -11.643 -5.509 -0.572 1.00 88.38 169 ALA A C 1
ATOM 1324 O O . ALA A 1 169 ? -11.416 -6.519 -1.242 1.00 88.38 169 ALA A O 1
ATOM 1325 N N . THR A 1 170 ? -10.678 -4.665 -0.205 1.00 94.75 170 THR A N 1
ATOM 1326 C CA . THR A 1 170 ? -9.264 -4.850 -0.552 1.00 94.75 170 THR A CA 1
ATOM 1327 C C . THR A 1 170 ? -8.684 -6.089 0.115 1.00 94.75 170 THR A C 1
ATOM 1329 O O . THR A 1 170 ? -8.018 -6.886 -0.538 1.00 94.75 170 THR A O 1
ATOM 1332 N N . ASP A 1 171 ? -8.978 -6.297 1.397 1.00 98.00 171 ASP A N 1
ATOM 1333 C CA . ASP A 1 171 ? -8.556 -7.480 2.148 1.00 98.00 171 ASP A CA 1
ATOM 1334 C C . ASP A 1 171 ? -9.088 -8.780 1.501 1.00 98.00 171 ASP A C 1
ATOM 1336 O O . ASP A 1 171 ? -8.375 -9.788 1.427 1.00 98.00 171 ASP A O 1
ATOM 1340 N N . ASN A 1 172 ? -10.320 -8.769 0.988 1.00 96.31 172 ASN A N 1
ATOM 1341 C CA . ASN A 1 172 ? -10.899 -9.888 0.243 1.00 96.31 172 ASN A CA 1
ATOM 1342 C C . ASN A 1 172 ? -10.229 -10.073 -1.124 1.00 96.31 172 ASN A C 1
ATOM 1344 O O . ASN A 1 172 ? -9.919 -11.207 -1.496 1.00 96.31 172 ASN A O 1
ATOM 1348 N N . ARG A 1 173 ? -9.944 -8.981 -1.850 1.00 95.94 173 ARG A N 1
ATOM 1349 C CA . ARG A 1 173 ? -9.196 -9.056 -3.114 1.00 95.94 173 ARG A CA 1
ATOM 1350 C C . ARG A 1 173 ? -7.815 -9.656 -2.888 1.00 95.94 173 ARG A C 1
ATOM 1352 O O . ARG A 1 173 ? -7.464 -10.607 -3.578 1.00 95.94 173 ARG A O 1
ATOM 1359 N N . TYR A 1 174 ? -7.090 -9.179 -1.882 1.00 98.62 174 TYR A N 1
ATOM 1360 C CA . TYR A 1 174 ? -5.786 -9.707 -1.505 1.00 98.62 174 TYR A CA 1
ATOM 1361 C C . TYR A 1 174 ? -5.837 -11.215 -1.235 1.00 98.62 174 TYR A C 1
ATOM 1363 O O . TYR A 1 174 ? -5.049 -11.967 -1.802 1.00 98.62 174 TYR A O 1
ATOM 1371 N N . ARG A 1 175 ? -6.816 -11.695 -0.455 1.00 98.62 175 ARG A N 1
ATOM 1372 C CA . ARG A 1 175 ? -7.005 -13.141 -0.236 1.00 98.62 175 ARG A CA 1
ATOM 1373 C C . ARG A 1 175 ? -7.260 -13.916 -1.523 1.00 98.62 175 ARG A C 1
ATOM 1375 O O . ARG A 1 175 ? -6.778 -15.034 -1.635 1.00 98.62 175 ARG A O 1
ATOM 1382 N N . SE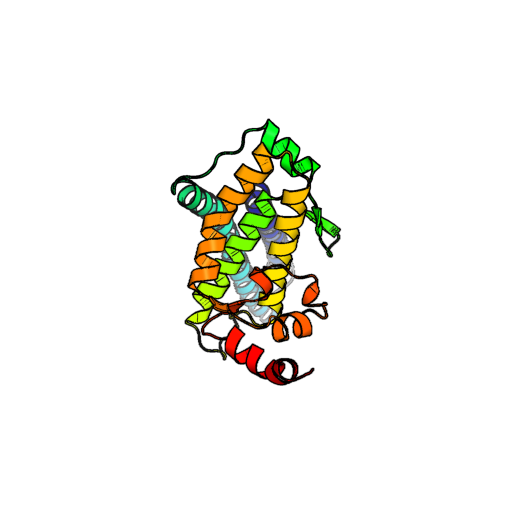R A 1 176 ? -8.006 -13.345 -2.468 1.00 98.06 176 SER A N 1
ATOM 1383 C CA . SER A 1 176 ? -8.350 -14.019 -3.728 1.00 98.06 176 SER A CA 1
ATOM 1384 C C . SER A 1 176 ? -7.183 -14.163 -4.709 1.00 98.06 176 SER A C 1
ATOM 1386 O O . SER A 1 176 ? -7.273 -14.979 -5.618 1.00 98.06 176 SER A O 1
ATOM 1388 N N . ILE A 1 177 ? -6.115 -13.378 -4.534 1.00 98.25 177 ILE A N 1
ATOM 1389 C CA . ILE A 1 177 ? -4.933 -13.364 -5.415 1.00 98.25 177 ILE A CA 1
ATOM 1390 C C . ILE A 1 177 ? -3.680 -13.935 -4.739 1.00 98.25 177 ILE A C 1
ATOM 1392 O O . ILE A 1 177 ? -2.577 -13.843 -5.274 1.00 98.25 177 ILE A O 1
ATOM 1396 N N . THR A 1 178 ? -3.838 -14.461 -3.525 1.00 98.75 178 THR A N 1
ATOM 1397 C CA . THR A 1 178 ? -2.7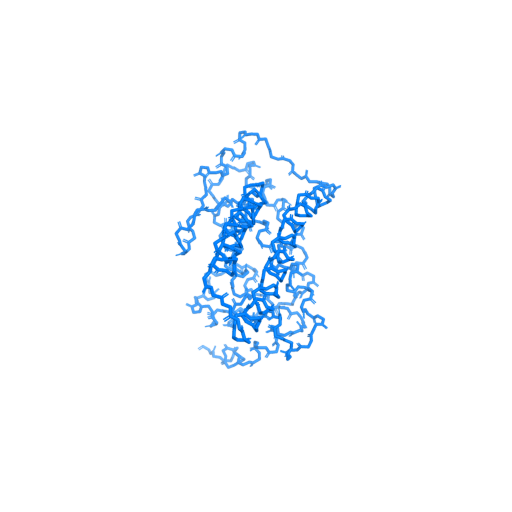50 -15.006 -2.717 1.00 98.75 178 THR A CA 1
ATOM 1398 C C . THR A 1 178 ? -3.102 -16.378 -2.173 1.00 98.75 178 THR A C 1
ATOM 1400 O O . THR A 1 178 ? -4.267 -16.682 -1.908 1.00 98.75 178 THR A O 1
ATOM 1403 N N . VAL A 1 179 ? -2.076 -17.179 -1.916 1.00 98.44 179 VAL A N 1
ATOM 1404 C CA . VAL A 1 179 ? -2.169 -18.458 -1.199 1.00 98.44 179 VAL A CA 1
ATOM 1405 C C . VAL A 1 179 ? -1.557 -18.335 0.194 1.00 98.44 179 VAL A C 1
ATOM 1407 O O . VAL A 1 179 ? -0.866 -17.360 0.484 1.00 98.44 179 VAL A O 1
ATOM 1410 N N . GLU A 1 180 ? -1.853 -19.295 1.072 1.00 98.00 180 GLU A N 1
ATOM 1411 C CA . GLU A 1 180 ? -1.214 -19.381 2.391 1.00 98.00 180 GLU A CA 1
ATOM 1412 C C . GLU A 1 180 ? 0.292 -19.634 2.261 1.00 98.00 180 GLU A C 1
ATOM 1414 O O . GLU A 1 180 ? 0.739 -20.364 1.377 1.00 98.00 180 GLU A O 1
ATOM 1419 N N . ASP A 1 181 ? 1.056 -19.025 3.161 1.00 95.88 181 ASP A N 1
ATOM 1420 C CA . ASP A 1 181 ? 2.512 -19.086 3.235 1.00 95.88 181 ASP A CA 1
ATOM 1421 C C . ASP A 1 181 ? 2.957 -19.189 4.700 1.00 95.88 181 ASP A C 1
ATOM 1423 O O . ASP A 1 181 ? 2.232 -18.786 5.612 1.00 95.88 181 ASP A O 1
ATOM 1427 N N . SER A 1 182 ? 4.167 -19.695 4.947 1.00 95.69 182 SER A N 1
ATOM 1428 C CA . SER A 1 182 ? 4.711 -19.760 6.309 1.00 95.69 182 SER A CA 1
ATOM 1429 C C . SER A 1 182 ? 5.010 -18.377 6.902 1.00 95.69 182 SER A C 1
ATOM 1431 O O . SER A 1 182 ? 5.211 -18.255 8.111 1.00 95.69 182 SER A O 1
ATOM 1433 N N . GLY A 1 183 ? 5.089 -17.341 6.058 1.00 95.88 183 GLY A N 1
ATOM 1434 C CA . GLY A 1 183 ? 5.488 -15.986 6.417 1.00 95.88 183 GLY A CA 1
ATOM 1435 C C . GLY A 1 183 ? 6.993 -15.838 6.644 1.00 95.88 183 GLY A C 1
ATOM 1436 O O . GLY A 1 183 ? 7.471 -14.718 6.851 1.00 95.88 183 GLY A O 1
ATOM 1437 N N . LYS A 1 184 ? 7.774 -16.929 6.589 1.00 95.62 184 LYS A N 1
ATOM 1438 C CA . LYS A 1 184 ? 9.222 -16.907 6.844 1.00 95.62 184 LYS A CA 1
ATOM 1439 C C . LYS A 1 184 ? 9.981 -16.159 5.756 1.00 95.62 184 LYS A C 1
ATOM 1441 O O . LYS A 1 184 ? 10.863 -15.365 6.081 1.00 95.62 184 LYS A O 1
ATOM 1446 N N . ARG A 1 185 ? 9.630 -16.362 4.480 1.00 95.75 185 ARG A N 1
ATOM 1447 C CA . ARG A 1 185 ? 10.274 -15.669 3.350 1.00 95.75 185 ARG A CA 1
ATOM 1448 C C . ARG A 1 185 ? 10.089 -14.161 3.442 1.00 95.75 185 ARG A C 1
ATOM 1450 O O . ARG A 1 185 ? 11.077 -13.432 3.474 1.00 95.75 185 ARG A O 1
ATOM 1457 N N . MET A 1 186 ? 8.848 -13.701 3.597 1.00 96.56 186 MET A N 1
ATOM 1458 C CA . MET A 1 186 ? 8.564 -12.268 3.735 1.00 96.56 186 MET A CA 1
ATOM 1459 C C . MET A 1 186 ? 9.168 -11.666 5.000 1.00 96.56 186 MET A C 1
ATOM 1461 O O . MET A 1 186 ? 9.670 -10.544 4.972 1.00 96.56 186 MET A O 1
ATOM 1465 N N . SER A 1 187 ? 9.195 -12.425 6.093 1.00 95.75 187 SER A N 1
ATOM 1466 C CA . SER A 1 187 ? 9.836 -11.978 7.327 1.00 95.75 187 SER A CA 1
ATOM 1467 C C . SER A 1 187 ? 11.356 -11.848 7.177 1.00 95.75 187 SER A C 1
ATOM 1469 O O . SER A 1 187 ? 11.945 -10.899 7.692 1.00 95.75 187 SER A O 1
ATOM 1471 N N . ALA A 1 188 ? 11.998 -12.731 6.405 1.00 94.94 188 ALA A N 1
ATOM 1472 C CA . ALA A 1 188 ? 13.416 -12.626 6.065 1.00 94.94 188 ALA A CA 1
ATOM 1473 C C . ALA A 1 188 ? 13.716 -11.428 5.144 1.00 94.94 188 ALA A C 1
ATOM 1475 O O . ALA A 1 188 ? 14.692 -10.716 5.390 1.00 94.94 188 ALA A O 1
ATOM 1476 N N . VAL A 1 189 ? 12.869 -11.169 4.137 1.00 93.38 189 VAL A N 1
ATOM 1477 C CA . VAL A 1 189 ? 12.954 -9.975 3.268 1.00 93.38 189 VAL A CA 1
ATOM 1478 C C . VAL A 1 189 ? 12.894 -8.700 4.112 1.00 93.38 189 VAL A C 1
ATOM 1480 O O . VAL A 1 189 ? 13.758 -7.829 3.998 1.00 93.38 189 VAL A O 1
ATOM 1483 N N . ALA A 1 190 ? 11.909 -8.623 5.009 1.00 92.75 190 ALA A N 1
ATOM 1484 C CA . ALA A 1 190 ? 11.663 -7.466 5.863 1.00 92.75 190 ALA A CA 1
ATOM 1485 C C . ALA A 1 190 ? 12.630 -7.351 7.055 1.00 92.75 190 ALA A C 1
ATOM 1487 O O . ALA A 1 190 ? 12.701 -6.298 7.687 1.00 92.75 190 ALA A O 1
ATOM 1488 N N . LYS A 1 191 ? 13.375 -8.420 7.374 1.00 93.56 191 LYS A N 1
ATOM 1489 C CA . LYS A 1 191 ? 14.202 -8.558 8.587 1.00 93.56 191 LYS A CA 1
ATOM 1490 C C . LYS A 1 191 ? 13.393 -8.370 9.873 1.00 93.56 191 LYS A C 1
ATOM 1492 O O . LYS A 1 191 ? 13.784 -7.622 10.769 1.00 93.56 191 LYS A O 1
ATOM 1497 N N . VAL A 1 192 ? 12.263 -9.062 9.958 1.00 92.62 192 VAL A N 1
ATOM 1498 C CA . VAL A 1 192 ? 11.332 -8.996 11.090 1.00 92.62 192 VAL A CA 1
ATOM 1499 C C . VAL A 1 192 ? 11.052 -10.377 11.668 1.00 92.62 192 VAL A C 1
ATOM 1501 O O . VAL A 1 192 ? 11.255 -11.390 11.006 1.00 92.62 192 VAL A O 1
ATOM 1504 N N . ASP A 1 193 ? 10.570 -10.417 12.909 1.00 92.56 193 ASP A N 1
ATOM 1505 C CA . ASP A 1 193 ? 10.135 -11.660 13.547 1.00 92.56 193 ASP A CA 1
ATOM 1506 C C . ASP A 1 193 ? 8.738 -12.066 13.031 1.00 92.56 193 ASP A C 1
ATOM 1508 O O . ASP A 1 193 ? 7.784 -11.304 13.246 1.00 92.56 193 ASP A O 1
ATOM 1512 N N . PRO A 1 194 ? 8.581 -13.242 12.389 1.00 90.94 194 PRO A N 1
ATOM 1513 C CA . PRO A 1 194 ? 7.290 -13.708 11.886 1.00 90.94 194 PRO A CA 1
ATOM 1514 C C . PRO A 1 194 ? 6.247 -13.902 12.995 1.00 90.94 194 PRO A C 1
ATOM 1516 O O . PRO A 1 194 ? 5.059 -13.729 12.740 1.00 90.94 194 PRO A O 1
ATOM 1519 N N . SER A 1 195 ? 6.651 -14.203 14.236 1.00 91.56 195 SER A N 1
ATOM 1520 C CA . SER A 1 195 ? 5.720 -14.436 15.354 1.00 91.56 195 SER A CA 1
ATOM 1521 C C . SER A 1 195 ? 4.945 -13.183 15.776 1.00 91.56 195 SER A C 1
ATOM 1523 O O . SER A 1 195 ? 3.896 -13.275 16.412 1.00 91.56 195 SER A O 1
ATOM 1525 N N . THR A 1 196 ? 5.441 -12.007 15.389 1.00 92.56 196 THR A N 1
ATOM 1526 C CA . THR A 1 196 ? 4.821 -10.706 15.680 1.00 92.56 196 THR A CA 1
ATOM 1527 C C . THR A 1 196 ? 3.849 -10.251 14.594 1.00 92.56 196 THR A C 1
ATOM 1529 O O . THR A 1 196 ? 3.243 -9.186 14.712 1.00 92.56 196 THR A O 1
ATOM 1532 N N . ARG A 1 197 ? 3.717 -11.024 13.511 1.00 95.88 197 ARG A N 1
ATOM 1533 C CA . ARG A 1 197 ? 2.998 -10.607 12.310 1.00 95.88 197 ARG A CA 1
ATOM 1534 C C . ARG A 1 197 ? 1.554 -11.086 12.307 1.00 95.88 197 ARG A C 1
ATOM 1536 O O . ARG A 1 197 ? 1.188 -12.073 12.940 1.00 95.88 197 ARG A O 1
ATOM 1543 N N . LYS A 1 198 ? 0.716 -10.352 11.578 1.00 97.50 198 LYS A N 1
ATOM 1544 C CA . LYS A 1 198 ? -0.711 -10.649 11.399 1.00 97.50 198 LYS A CA 1
ATOM 1545 C C . LYS A 1 198 ? -0.944 -11.424 10.100 1.00 97.50 198 LYS A C 1
ATOM 1547 O O . LYS A 1 198 ? -0.046 -11.559 9.274 1.00 97.50 198 LYS A O 1
ATOM 1552 N N . TRP A 1 199 ? -2.160 -11.944 9.926 1.00 98.06 199 TRP A N 1
ATOM 1553 C CA . TRP A 1 199 ? -2.515 -12.937 8.898 1.00 98.06 199 TRP A CA 1
ATOM 1554 C C . TRP A 1 199 ? -2.090 -12.575 7.462 1.00 98.06 199 TRP A C 1
ATOM 1556 O O . TRP A 1 199 ? -1.843 -13.479 6.670 1.00 98.06 199 TRP A O 1
ATOM 1566 N N . TRP A 1 200 ? -1.993 -11.287 7.108 1.00 98.44 200 TRP A N 1
ATOM 1567 C CA . TRP A 1 200 ? -1.573 -10.874 5.763 1.00 98.44 200 TRP A CA 1
ATOM 1568 C C . TRP A 1 200 ? -0.098 -11.161 5.474 1.00 98.44 200 TRP A C 1
ATOM 1570 O O . TRP A 1 200 ? 0.257 -11.328 4.321 1.00 98.44 200 TRP A O 1
ATOM 1580 N N . TRP A 1 201 ? 0.760 -11.292 6.485 1.00 98.50 201 TRP A N 1
ATOM 1581 C CA . TRP A 1 201 ? 2.156 -11.699 6.284 1.00 98.50 201 TRP A CA 1
ATOM 1582 C C . TRP A 1 201 ? 2.326 -13.189 5.981 1.00 98.50 201 TRP A C 1
ATOM 1584 O O . TRP A 1 201 ? 3.382 -13.597 5.509 1.00 98.50 201 TRP A O 1
ATOM 1594 N N . PHE A 1 202 ? 1.294 -13.995 6.230 1.00 98.31 202 PHE A N 1
ATOM 1595 C CA . PHE A 1 202 ? 1.279 -15.444 6.006 1.00 98.31 202 PHE A CA 1
ATOM 1596 C C . PHE A 1 202 ? 0.629 -15.794 4.669 1.00 98.31 202 PHE A C 1
ATOM 1598 O O . PHE A 1 202 ? -0.078 -16.797 4.538 1.00 98.31 202 PHE A O 1
ATOM 1605 N N . ARG A 1 203 ? 0.788 -14.904 3.687 1.00 98.31 203 ARG A N 1
ATOM 1606 C CA . ARG A 1 203 ? 0.261 -15.066 2.339 1.00 98.31 203 ARG A CA 1
ATOM 1607 C C . ARG A 1 203 ? 1.208 -14.451 1.318 1.00 98.31 203 ARG A C 1
ATOM 1609 O O . ARG A 1 203 ? 1.820 -13.415 1.567 1.00 98.31 203 ARG A O 1
ATOM 1616 N N . VAL A 1 204 ? 1.280 -15.063 0.144 1.00 97.94 204 VAL A N 1
ATOM 1617 C CA . VAL A 1 204 ? 2.069 -14.577 -0.999 1.00 97.94 204 VAL A CA 1
ATOM 1618 C C . VAL A 1 204 ? 1.228 -14.637 -2.274 1.00 97.94 204 VAL A C 1
ATOM 1620 O O . VAL A 1 204 ? 0.299 -15.451 -2.328 1.00 97.94 204 VAL A O 1
ATOM 1623 N N . PRO A 1 205 ? 1.502 -13.795 -3.291 1.00 98.19 205 PRO A N 1
ATOM 1624 C CA . PRO A 1 205 ? 0.878 -13.930 -4.604 1.00 98.19 205 PRO A CA 1
ATOM 1625 C C . PRO A 1 205 ? 0.986 -15.366 -5.115 1.00 98.19 205 PRO A C 1
ATOM 1627 O O . PRO A 1 205 ? 2.026 -16.005 -4.988 1.00 98.19 205 PRO A O 1
ATOM 1630 N N . ASP A 1 206 ? -0.103 -15.878 -5.672 1.00 97.62 206 ASP A N 1
ATOM 1631 C CA . ASP A 1 206 ? -0.182 -17.243 -6.207 1.00 97.62 206 ASP A CA 1
ATOM 1632 C C . ASP A 1 206 ? 0.521 -17.410 -7.574 1.00 97.62 206 ASP A C 1
ATOM 1634 O O . ASP A 1 206 ? 0.661 -18.528 -8.071 1.00 97.62 206 ASP A O 1
ATOM 1638 N N . SER A 1 207 ? 0.960 -16.306 -8.183 1.00 97.94 207 SER A N 1
ATOM 1639 C CA . SER A 1 207 ? 1.639 -16.249 -9.475 1.00 97.94 207 SER A CA 1
ATOM 1640 C C . SER A 1 207 ? 2.431 -14.945 -9.632 1.00 97.94 207 SER A C 1
ATOM 1642 O O . SER A 1 207 ? 2.320 -14.025 -8.819 1.00 97.94 207 SER A O 1
ATOM 1644 N N . GLY A 1 208 ? 3.181 -14.839 -10.730 1.00 97.38 208 GLY A N 1
ATOM 1645 C CA . GLY A 1 208 ? 3.771 -13.584 -11.192 1.00 97.38 208 GLY A CA 1
ATOM 1646 C C . GLY A 1 208 ? 5.165 -13.261 -10.641 1.00 97.38 208 GLY A C 1
ATOM 1647 O O . GLY A 1 208 ? 5.762 -14.074 -9.931 1.00 97.38 208 GLY A O 1
ATOM 1648 N N . PRO A 1 209 ? 5.687 -12.063 -10.963 1.00 97.69 209 PRO A N 1
ATOM 1649 C CA . PRO A 1 209 ? 7.083 -11.694 -10.716 1.00 97.69 209 PRO A CA 1
ATOM 1650 C C . PRO A 1 209 ? 7.512 -11.770 -9.245 1.00 97.69 209 PRO A C 1
ATOM 1652 O O . PRO A 1 209 ? 8.594 -12.258 -8.942 1.00 97.69 209 PRO A O 1
ATOM 1655 N N . ILE A 1 210 ? 6.637 -11.369 -8.321 1.00 97.62 210 ILE A N 1
ATOM 1656 C CA . ILE A 1 210 ? 6.925 -11.402 -6.879 1.00 97.62 210 ILE A CA 1
ATOM 1657 C C . ILE A 1 210 ? 7.149 -12.840 -6.393 1.00 97.62 210 ILE A C 1
ATOM 1659 O O . ILE A 1 210 ? 8.030 -13.082 -5.572 1.00 97.62 210 ILE A O 1
ATOM 1663 N N . LEU A 1 211 ? 6.375 -13.809 -6.896 1.00 96.69 211 LEU A N 1
ATOM 1664 C CA . LEU A 1 211 ? 6.543 -15.214 -6.519 1.00 96.69 211 LEU A CA 1
ATOM 1665 C C . LEU A 1 211 ? 7.877 -15.779 -7.040 1.00 96.69 211 LEU A C 1
ATOM 1667 O O . LEU A 1 211 ? 8.550 -16.511 -6.315 1.00 96.69 211 LEU A O 1
ATOM 1671 N N . GLU A 1 212 ? 8.276 -15.401 -8.258 1.00 96.06 212 GLU A N 1
ATOM 1672 C CA . GLU A 1 212 ? 9.582 -15.745 -8.849 1.00 96.06 212 GLU A CA 1
ATOM 1673 C C . GLU A 1 212 ? 10.744 -15.160 -8.027 1.00 96.06 212 GLU A C 1
ATOM 1675 O O . GLU A 1 212 ? 11.712 -15.859 -7.718 1.00 96.06 212 GLU A O 1
ATOM 1680 N N . ASP A 1 213 ? 10.640 -13.898 -7.597 1.00 95.69 213 ASP A N 1
ATOM 1681 C CA . ASP A 1 213 ? 11.645 -13.278 -6.727 1.00 95.69 213 ASP A CA 1
ATOM 1682 C C . ASP A 1 213 ? 11.729 -13.970 -5.358 1.00 95.69 213 ASP A C 1
ATOM 1684 O O . ASP A 1 213 ? 12.826 -14.232 -4.844 1.00 95.69 213 ASP A O 1
ATOM 1688 N N . LEU A 1 214 ? 10.582 -14.358 -4.790 1.00 95.44 214 LEU A N 1
ATOM 1689 C CA . LEU A 1 214 ? 10.517 -15.059 -3.508 1.00 95.44 214 LEU A CA 1
ATOM 1690 C C . LEU A 1 214 ? 11.167 -16.444 -3.523 1.00 95.44 214 LEU A C 1
ATOM 1692 O O . LEU A 1 214 ? 11.642 -16.873 -2.470 1.00 95.44 214 LEU A O 1
ATOM 1696 N N . ALA A 1 215 ? 11.302 -17.104 -4.677 1.00 93.75 215 ALA A N 1
ATOM 1697 C CA . ALA A 1 215 ? 12.008 -18.386 -4.782 1.00 93.75 215 ALA A CA 1
ATOM 1698 C C . ALA A 1 215 ? 13.469 -18.295 -4.292 1.00 93.75 215 ALA A C 1
ATOM 1700 O O . ALA A 1 215 ? 14.032 -19.240 -3.736 1.00 93.75 215 ALA A O 1
ATOM 1701 N N . ARG A 1 216 ? 14.097 -17.114 -4.397 1.00 93.12 216 ARG A N 1
ATOM 1702 C CA . ARG A 1 216 ? 15.451 -16.871 -3.861 1.00 93.12 216 ARG A CA 1
ATOM 1703 C C . ARG A 1 216 ? 15.500 -17.018 -2.343 1.00 93.12 216 ARG A C 1
ATOM 1705 O O . ARG A 1 216 ? 16.563 -17.292 -1.782 1.00 93.12 216 ARG A O 1
ATOM 1712 N N . TRP A 1 217 ? 14.370 -16.827 -1.674 1.00 94.12 217 TRP A N 1
ATOM 1713 C CA . TRP A 1 217 ? 14.221 -16.825 -0.226 1.00 94.12 217 TRP A CA 1
ATOM 1714 C C . TRP A 1 217 ? 13.786 -18.187 0.335 1.00 94.12 217 TRP A C 1
ATOM 1716 O O . TRP A 1 217 ? 13.756 -18.340 1.553 1.00 94.12 217 TRP A O 1
ATOM 1726 N N . ASP A 1 218 ? 13.576 -19.211 -0.500 1.00 93.00 218 ASP A N 1
ATOM 1727 C CA . ASP A 1 218 ? 13.156 -20.562 -0.076 1.00 93.00 218 ASP A CA 1
ATOM 1728 C C . ASP A 1 218 ? 14.106 -21.220 0.940 1.00 93.00 218 ASP A C 1
ATOM 1730 O O . ASP A 1 218 ? 13.705 -22.065 1.741 1.00 93.00 218 ASP A O 1
ATOM 1734 N N . ARG A 1 219 ? 15.368 -20.779 0.993 1.00 92.94 219 ARG A N 1
ATOM 1735 C CA . ARG A 1 219 ? 16.326 -21.180 2.040 1.00 92.94 219 ARG A CA 1
ATOM 1736 C C . ARG A 1 219 ? 15.826 -20.913 3.469 1.00 92.94 219 ARG A C 1
ATOM 1738 O O . ARG A 1 219 ? 16.275 -21.588 4.389 1.00 92.94 219 ARG A O 1
ATOM 1745 N N . PHE A 1 220 ? 14.915 -19.957 3.654 1.00 91.06 220 PHE A N 1
ATOM 1746 C CA . PHE A 1 220 ? 14.325 -19.617 4.951 1.00 91.06 220 PHE A CA 1
ATOM 1747 C C . PHE A 1 220 ? 13.090 -20.451 5.303 1.00 91.06 220 PHE A C 1
ATOM 1749 O O . PHE A 1 220 ? 12.707 -20.497 6.468 1.00 91.06 220 PHE A O 1
ATOM 1756 N N . GLU A 1 221 ? 12.483 -21.160 4.347 1.00 85.38 221 GLU A N 1
ATOM 1757 C CA . GLU A 1 221 ? 11.376 -22.079 4.653 1.00 85.38 221 GLU A CA 1
ATOM 1758 C C . GLU A 1 221 ? 11.859 -23.243 5.530 1.00 85.38 221 GLU A C 1
ATOM 1760 O O . GLU A 1 221 ? 11.220 -23.624 6.518 1.00 85.38 221 GLU A O 1
ATOM 1765 N N . ASN A 1 222 ? 13.062 -23.731 5.219 1.00 75.56 222 ASN A N 1
ATOM 1766 C CA . ASN A 1 222 ? 13.673 -24.910 5.827 1.00 75.56 222 ASN A CA 1
ATOM 1767 C C . ASN A 1 222 ? 14.573 -24.608 7.036 1.00 75.56 222 ASN A C 1
ATOM 1769 O O . ASN A 1 222 ? 15.070 -25.543 7.663 1.00 75.56 222 ASN A O 1
ATOM 1773 N N . SER A 1 223 ? 14.802 -23.335 7.381 1.00 61.88 223 SER A N 1
ATOM 1774 C CA . SER A 1 223 ? 15.502 -22.992 8.622 1.00 61.88 223 SER A CA 1
ATOM 1775 C C . SER A 1 223 ? 14.571 -23.229 9.816 1.00 61.88 223 SER A C 1
ATOM 1777 O O . SER A 1 223 ? 13.482 -22.638 9.886 1.00 61.88 223 SER A O 1
ATOM 1779 N N . GLN A 1 224 ? 14.987 -24.151 10.690 1.00 50.84 224 GLN A N 1
ATOM 1780 C CA . GLN A 1 224 ? 14.404 -24.388 12.014 1.00 50.84 224 GLN A CA 1
ATOM 1781 C C . GLN A 1 224 ? 14.807 -23.287 12.988 1.00 50.84 224 GLN A C 1
ATOM 1783 O O . GLN A 1 224 ? 15.984 -22.864 12.931 1.00 50.84 224 GLN A O 1
#

Secondary structure (DSSP, 8-state):
-HHHHHHHHHHHHHHHHHHHHHHHHHHHHHHHT--SHHHHHHHHHHHHHHHHHHHHHHHHHHHHHHHHHHHHHHHTTT--PPPHHHHHHHHHTPEEPTTS-EE-HHHHHHHHHHHHHHHHHHTTS-TT-SSS--HHHHHHHHHHHHHHHHHHHTS-HHHHHHHHHHHHHHHHHHHHTEEE--SHHHHHHHT--GGG--GGGGEEESSSHHHHHHGGGGGGTS--